Protein AF-S9UJJ4-F1 (afdb_monomer_lite)

pLDDT: mean 82.68, std 19.46, range [27.69, 98.69]

Foldseek 3Di:
DPLVVDDPVVVVVCVVVVHDSVPDDDDDDDDPDDDDDDDDDDDPPFDWDAFLNDTQTDPDPQLVVLVVQLVPQPLVVLLCVQVVDLAARDPVSLVVNVVSLVSSLVSLVSSLVVLVVVLVVDDPPDPVNVSSVSSNLVSLLVNLVSQLVNLVSVLSNLVNLQVLLVVQVVVVVPDDPDDRPDDPVSRHALVVSLVSLVSSLVSLVSNCPRPSSPPDLQSLLSNLLSQLSNLQSVLVLCVLQVVLVSSLVSLVVSLVSLVVSDPDDPSSVVSVVSSVVVNVVSVVCVVVCVPDPDDDDRPQVSQQDDDDDGRDHPPDQDVVHPDPPDPDDPPDDPPVVVPDDDDD

Organism: NCBI:txid28005

Structure (mmCIF, N/CA/C/O backbone):
data_AF-S9UJJ4-F1
#
_entry.id   AF-S9UJJ4-F1
#
loop_
_atom_site.group_PDB
_atom_site.id
_atom_site.type_symbol
_atom_site.label_atom_id
_atom_site.label_alt_id
_atom_site.label_comp_id
_atom_site.label_asym_id
_atom_site.label_entity_id
_atom_site.label_seq_id
_atom_site.pdbx_PDB_ins_code
_atom_site.Cartn_x
_atom_site.Cartn_y
_atom_site.Cartn_z
_atom_site.occupancy
_atom_site.B_iso_or_equiv
_atom_site.auth_seq_id
_atom_site.auth_comp_id
_atom_site.auth_asym_id
_atom_site.auth_atom_id
_atom_site.pdbx_PDB_model_num
ATOM 1 N N . MET A 1 1 ? -28.254 21.863 23.188 1.00 51.38 1 MET A N 1
ATOM 2 C CA . MET A 1 1 ? -26.777 21.874 23.139 1.00 51.38 1 MET A CA 1
ATOM 3 C C . MET A 1 1 ? -26.282 22.626 24.364 1.00 51.38 1 MET A C 1
ATOM 5 O O . MET A 1 1 ? -26.860 23.666 24.674 1.00 51.38 1 MET A O 1
ATOM 9 N N . LYS A 1 2 ? -25.317 22.101 25.127 1.00 46.28 2 LYS A N 1
ATOM 10 C CA . LYS A 1 2 ? -24.711 22.904 26.206 1.00 46.28 2 LYS A CA 1
ATOM 11 C C . LYS A 1 2 ? -23.816 23.945 25.530 1.00 46.28 2 LYS A C 1
ATOM 13 O O . LYS A 1 2 ? -23.095 23.600 24.607 1.00 46.28 2 LYS A O 1
ATOM 18 N N . VAL A 1 3 ? -23.850 25.203 25.974 1.00 52.44 3 VAL A N 1
ATOM 19 C CA . VAL A 1 3 ? -23.086 26.312 25.352 1.00 52.44 3 VAL A CA 1
ATOM 20 C C . VAL A 1 3 ? -21.577 26.011 25.254 1.00 52.44 3 VAL A C 1
ATOM 22 O O . VAL A 1 3 ? -20.914 26.530 24.370 1.00 52.44 3 VAL A O 1
ATOM 25 N N . GLY A 1 4 ? -21.051 25.109 26.092 1.00 52.47 4 GLY A N 1
ATOM 26 C CA . GLY A 1 4 ? -19.660 24.644 26.033 1.00 52.47 4 GLY A CA 1
ATOM 27 C C . GLY A 1 4 ? -19.315 23.658 24.905 1.00 52.47 4 GLY A C 1
ATOM 28 O O . GLY A 1 4 ? -18.198 23.160 24.891 1.00 52.47 4 GLY A O 1
ATOM 29 N N . GLU A 1 5 ? -20.248 23.334 24.005 1.00 54.38 5 GLU A N 1
ATOM 30 C CA . GLU A 1 5 ? -20.013 22.476 22.826 1.00 54.38 5 GLU A CA 1
ATOM 31 C C . GLU A 1 5 ? -19.947 23.274 21.509 1.00 54.38 5 GLU A C 1
ATOM 33 O O . GLU A 1 5 ? -19.751 22.686 20.447 1.00 54.38 5 GLU A O 1
ATOM 38 N N . LEU A 1 6 ? -20.136 24.599 21.554 1.00 65.50 6 LEU A N 1
ATOM 39 C CA . LEU A 1 6 ? -20.012 25.476 20.388 1.00 65.50 6 LEU A CA 1
ATOM 40 C C . LEU A 1 6 ? -18.544 25.870 20.182 1.00 65.50 6 LEU A C 1
ATOM 42 O O . LEU A 1 6 ? -17.849 26.187 21.141 1.00 65.50 6 LEU A O 1
ATOM 46 N N . ASP A 1 7 ? -18.091 25.871 18.928 1.00 76.19 7 ASP A N 1
ATOM 47 C CA . ASP A 1 7 ? -16.763 26.364 18.548 1.00 76.19 7 ASP A CA 1
ATOM 48 C C . ASP A 1 7 ? -16.591 27.827 19.003 1.00 76.19 7 ASP A C 1
ATOM 50 O O . ASP A 1 7 ? -17.447 28.675 18.726 1.00 76.19 7 ASP A O 1
ATOM 54 N N . ASP A 1 8 ? -15.480 28.131 19.683 1.00 74.06 8 ASP A N 1
ATOM 55 C CA . ASP A 1 8 ? -15.171 29.456 20.239 1.00 74.06 8 ASP A CA 1
ATOM 56 C C . ASP A 1 8 ? -15.269 30.581 19.193 1.00 74.06 8 ASP A C 1
ATOM 58 O O . ASP A 1 8 ? -15.616 31.720 19.517 1.00 74.06 8 ASP A O 1
ATOM 62 N N . ARG A 1 9 ? -15.016 30.275 17.914 1.00 72.25 9 ARG A N 1
ATOM 63 C CA . ARG A 1 9 ? -15.137 31.232 16.806 1.00 72.25 9 ARG A CA 1
ATOM 64 C C . ARG A 1 9 ? -16.593 31.572 16.509 1.00 72.25 9 ARG A C 1
ATOM 66 O O . ARG A 1 9 ? -16.904 32.731 16.246 1.00 72.25 9 ARG A O 1
ATOM 73 N N . VAL A 1 10 ? -17.488 30.588 16.584 1.00 71.44 10 VAL A N 1
ATOM 74 C CA . VAL A 1 10 ? -18.933 30.784 16.396 1.00 71.44 10 VAL A CA 1
ATOM 75 C C . VAL A 1 10 ? -19.495 31.596 17.558 1.00 71.44 10 VAL A C 1
ATOM 77 O O . VAL A 1 10 ?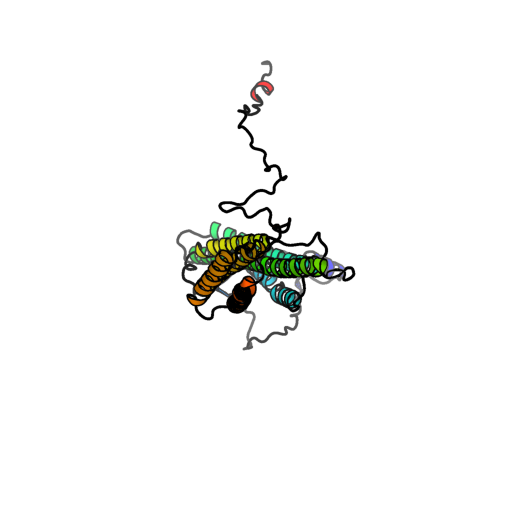 -20.204 32.575 17.330 1.00 71.44 10 VAL A O 1
ATOM 80 N N . VAL A 1 11 ? -19.095 31.272 18.792 1.00 77.19 11 VAL A N 1
ATOM 81 C CA . VAL A 1 11 ? -19.480 32.036 19.990 1.00 77.19 11 VAL A CA 1
ATOM 82 C C . VAL A 1 11 ? -19.014 33.492 19.886 1.00 77.19 11 VAL A C 1
ATOM 84 O O . VAL A 1 11 ? -19.797 34.408 20.141 1.00 77.19 11 VAL A O 1
ATOM 87 N N . TYR A 1 12 ? -17.771 33.724 19.451 1.00 77.31 12 TYR A N 1
ATOM 88 C CA . TYR A 1 12 ? -17.227 35.069 19.257 1.00 77.31 12 TYR A CA 1
ATOM 89 C C . TYR A 1 12 ? -18.001 35.875 18.203 1.00 77.31 12 TYR A C 1
ATOM 91 O O . TYR A 1 12 ? -18.333 37.043 18.426 1.00 77.31 12 TYR A O 1
ATOM 99 N N . CYS A 1 13 ? -18.319 35.263 17.060 1.00 72.94 13 CYS A N 1
ATOM 100 C CA . CYS A 1 13 ? -19.097 35.908 16.005 1.00 72.94 13 CYS A CA 1
ATOM 101 C C . CYS A 1 13 ? -20.517 36.257 16.471 1.00 72.94 13 CYS A C 1
ATOM 103 O O . CYS A 1 13 ? -20.959 37.383 16.254 1.00 72.94 13 CYS A O 1
ATOM 105 N N . MET A 1 14 ? -21.198 35.350 17.175 1.00 79.06 14 MET A N 1
ATOM 106 C CA . MET A 1 14 ? -22.543 35.602 17.703 1.00 79.06 14 MET A CA 1
ATOM 107 C C . MET A 1 14 ? -22.558 36.726 18.744 1.00 79.06 14 MET A C 1
ATOM 109 O O . MET A 1 14 ? -23.406 37.613 18.682 1.00 79.06 14 MET A O 1
ATOM 113 N N . GLN A 1 15 ? -21.564 36.768 19.639 1.00 81.94 15 GLN A N 1
ATOM 114 C CA . GLN A 1 15 ? -21.423 37.860 20.609 1.00 81.94 15 GLN A CA 1
ATOM 115 C C . GLN A 1 15 ? -21.220 39.221 19.934 1.00 81.94 15 GLN A C 1
ATOM 117 O O . GLN A 1 15 ? -21.754 40.226 20.401 1.00 81.94 15 GLN A O 1
ATOM 122 N N . ARG A 1 16 ? -20.472 39.274 18.825 1.00 85.75 16 ARG A N 1
ATOM 123 C CA . ARG A 1 16 ? -20.271 40.511 18.052 1.00 85.75 16 ARG A CA 1
ATOM 124 C C . ARG A 1 16 ? -21.522 40.961 17.304 1.00 85.75 16 ARG A C 1
ATOM 126 O O . ARG A 1 16 ? -21.689 42.162 17.109 1.00 85.75 16 ARG A O 1
ATOM 133 N N . LEU A 1 17 ? -22.376 40.021 16.914 1.00 81.50 17 LEU A N 1
ATOM 134 C CA . LEU A 1 17 ? -23.645 40.284 16.237 1.00 81.50 17 LEU A CA 1
ATOM 135 C C . LEU A 1 17 ? -24.807 40.534 17.215 1.00 81.50 17 LEU A C 1
ATOM 137 O O . LEU A 1 17 ? -25.894 40.901 16.782 1.00 81.50 17 LEU A O 1
ATOM 141 N N . GLY A 1 18 ? -24.579 40.394 18.528 1.00 87.12 18 GLY A N 1
ATOM 142 C CA . GLY A 1 18 ? -25.610 40.566 19.557 1.00 87.12 18 GLY A CA 1
ATOM 143 C C . GLY A 1 18 ? -26.631 39.425 19.598 1.00 87.12 18 GLY A C 1
ATOM 144 O O . GLY A 1 18 ? -27.711 39.589 20.161 1.00 87.12 18 GLY A O 1
ATOM 145 N N . GLU A 1 19 ? -26.305 38.281 19.000 1.00 84.31 19 GLU A N 1
ATOM 146 C CA . GLU A 1 19 ? -27.179 37.115 18.943 1.00 84.31 19 GLU A CA 1
ATOM 147 C C . GLU A 1 19 ? -26.974 36.226 20.177 1.00 84.31 19 GLU A C 1
ATOM 149 O O . GLU A 1 19 ? -25.845 35.976 20.609 1.00 84.31 19 GLU A O 1
ATOM 154 N N . ASP A 1 20 ? -28.069 35.728 20.758 1.00 79.44 20 ASP A N 1
ATOM 155 C CA . ASP A 1 20 ? -27.992 34.800 21.886 1.00 79.44 20 ASP A CA 1
ATOM 156 C C . ASP A 1 20 ? -27.517 33.426 21.396 1.00 79.44 20 ASP A C 1
ATOM 158 O O . ASP A 1 20 ? -28.220 32.727 20.664 1.00 79.44 20 ASP A O 1
ATOM 162 N N . ALA A 1 21 ? -26.332 33.008 21.846 1.00 72.62 21 ALA A N 1
ATOM 163 C CA . ALA A 1 21 ? -25.759 31.699 21.537 1.00 72.62 21 ALA A CA 1
ATOM 164 C C . ALA A 1 21 ? -26.676 30.528 21.940 1.00 72.62 21 ALA A C 1
ATOM 166 O O . ALA A 1 21 ? -26.568 29.438 21.382 1.00 72.62 21 ALA A O 1
ATOM 167 N N . LYS A 1 22 ? -27.608 30.733 22.883 1.00 76.50 22 LYS A N 1
ATOM 168 C CA . LYS A 1 22 ? -28.607 29.722 23.266 1.00 76.50 22 LYS A CA 1
ATOM 169 C C . LYS A 1 22 ? -29.737 29.565 22.248 1.00 76.50 22 LYS A C 1
ATOM 171 O O . LYS A 1 22 ? -30.390 28.525 22.250 1.00 76.50 22 LYS A O 1
ATOM 176 N N . ALA A 1 23 ? -29.966 30.568 21.402 1.00 73.62 23 ALA A N 1
ATOM 177 C CA . ALA A 1 23 ? -30.966 30.547 20.337 1.00 73.62 23 ALA A CA 1
ATOM 178 C C . ALA A 1 23 ? -30.403 30.025 19.001 1.00 73.62 23 ALA A C 1
ATOM 180 O O . ALA A 1 23 ? -31.159 29.845 18.044 1.00 73.62 23 ALA A O 1
ATOM 181 N N . TYR A 1 24 ? -29.092 29.755 18.930 1.00 64.62 24 TYR A N 1
ATOM 182 C CA . TYR A 1 24 ? -28.448 29.241 17.727 1.00 64.62 24 TYR A CA 1
ATOM 183 C C . TYR A 1 24 ? -28.980 27.854 17.361 1.00 64.62 24 TYR A C 1
ATOM 185 O O . TYR A 1 24 ? -28.763 26.867 18.066 1.00 64.62 24 TYR A O 1
ATOM 193 N N . THR A 1 25 ? -29.652 27.781 16.218 1.00 59.28 25 THR A N 1
ATOM 194 C CA . THR A 1 25 ? -30.049 26.534 15.568 1.00 59.28 25 THR A CA 1
ATOM 195 C C . THR A 1 25 ? -29.345 26.496 14.214 1.00 59.28 25 THR A C 1
ATOM 197 O O . THR A 1 25 ? -29.728 27.246 13.316 1.00 59.28 25 THR A O 1
ATOM 200 N N . PRO A 1 26 ? -28.261 25.711 14.049 1.00 53.28 26 PRO A N 1
ATOM 201 C CA . PRO A 1 26 ? -27.546 25.677 12.781 1.00 53.28 26 PRO A CA 1
ATOM 202 C C . PRO A 1 26 ? -28.494 25.197 11.680 1.00 53.28 26 PRO A C 1
ATOM 204 O O . PRO A 1 26 ? -29.133 24.151 11.808 1.00 53.28 26 PRO A O 1
ATOM 207 N N . ALA A 1 27 ? -28.599 25.979 10.606 1.00 41.19 27 ALA A N 1
ATOM 208 C CA . ALA A 1 27 ? -29.402 25.614 9.449 1.00 41.19 27 ALA A CA 1
ATOM 209 C C . ALA A 1 27 ? -28.848 24.323 8.830 1.00 41.19 27 ALA A C 1
ATOM 211 O O . ALA A 1 27 ? -27.651 24.221 8.552 1.00 41.19 27 ALA A O 1
ATOM 212 N N . ALA A 1 28 ? -29.720 23.335 8.620 1.00 37.34 28 ALA A N 1
ATOM 213 C CA . ALA A 1 28 ? -29.357 22.104 7.934 1.00 37.34 28 ALA A CA 1
ATOM 214 C C . ALA A 1 28 ? -28.927 22.437 6.496 1.00 37.34 28 ALA A C 1
ATOM 216 O O . ALA A 1 28 ? -29.710 22.965 5.705 1.00 37.34 28 ALA A O 1
ATOM 217 N N . LEU A 1 29 ? -27.662 22.166 6.173 1.00 34.34 29 LEU A N 1
ATOM 218 C CA . LEU A 1 29 ? -27.136 22.310 4.819 1.00 34.34 29 LEU A CA 1
ATOM 219 C C . LEU A 1 29 ? -27.819 21.287 3.889 1.00 34.34 29 LEU A C 1
ATOM 221 O O . LEU A 1 29 ? -27.951 20.122 4.269 1.00 34.34 29 LEU A O 1
ATOM 225 N N . PRO A 1 30 ? -28.234 21.681 2.672 1.00 32.53 30 PRO A N 1
ATOM 226 C CA . PRO A 1 30 ? -28.881 20.773 1.735 1.00 32.53 30 PRO A CA 1
ATOM 227 C C . PRO A 1 30 ? -27.860 19.769 1.181 1.00 32.53 30 PRO A C 1
ATOM 229 O O . PRO A 1 30 ? -26.874 20.139 0.541 1.00 32.53 30 PRO A O 1
ATOM 232 N N . HIS A 1 31 ? -28.097 18.483 1.441 1.00 37.88 31 HIS A N 1
ATOM 233 C CA . HIS A 1 31 ? -27.287 17.369 0.958 1.00 37.88 31 HIS A CA 1
ATOM 234 C C . HIS A 1 31 ? -27.716 16.923 -0.447 1.00 37.88 31 HIS A C 1
ATOM 236 O O . HIS A 1 31 ? -28.849 16.504 -0.661 1.00 37.88 31 HIS A O 1
ATOM 242 N N . HIS A 1 32 ? -26.765 16.890 -1.383 1.00 27.69 32 HIS A N 1
ATOM 243 C CA . HIS A 1 32 ? -26.768 15.909 -2.467 1.00 27.69 32 HIS A CA 1
ATOM 244 C C . HIS A 1 32 ? -26.089 14.630 -1.962 1.00 27.69 32 HIS A C 1
ATOM 246 O O . HIS A 1 32 ? -24.866 14.596 -1.869 1.00 27.69 32 HIS A O 1
ATOM 252 N N . ALA A 1 33 ? -26.868 13.599 -1.636 1.00 29.55 33 ALA A N 1
ATOM 253 C CA . ALA A 1 33 ? -26.538 12.188 -1.869 1.00 29.55 33 ALA A CA 1
ATOM 254 C C . ALA A 1 33 ? -27.693 11.304 -1.381 1.00 29.55 33 ALA A C 1
ATOM 256 O O . ALA A 1 33 ? -28.134 11.389 -0.241 1.00 29.55 33 ALA A O 1
ATOM 257 N N . VAL A 1 34 ? -28.156 10.463 -2.298 1.00 38.22 34 VAL A N 1
ATOM 258 C CA . VAL A 1 34 ? -29.268 9.518 -2.203 1.00 38.22 34 VAL A CA 1
ATOM 259 C C . VAL A 1 34 ? -29.107 8.560 -1.018 1.00 38.22 34 VAL A C 1
ATOM 261 O O . VAL A 1 34 ? -28.268 7.665 -1.059 1.00 38.22 34 VAL A O 1
ATOM 264 N N . VAL A 1 35 ? -29.967 8.701 -0.009 1.00 36.41 35 VAL A N 1
ATOM 265 C CA . VAL A 1 35 ? -30.404 7.613 0.876 1.00 36.41 35 VAL A CA 1
ATOM 266 C C . VAL A 1 35 ? -31.899 7.815 1.111 1.00 36.41 35 VAL A C 1
ATOM 268 O O . VAL A 1 35 ? -32.335 8.926 1.390 1.00 36.41 35 VAL A O 1
ATOM 271 N N . SER A 1 36 ? -32.665 6.743 0.915 1.00 37.25 36 SER A N 1
ATOM 272 C CA . SER A 1 36 ? -34.126 6.690 0.996 1.00 37.25 36 SER A CA 1
ATOM 273 C C . SER A 1 36 ? -34.651 7.339 2.283 1.00 37.25 36 SER A C 1
ATOM 275 O O . SER A 1 36 ? -34.380 6.853 3.379 1.00 37.25 36 SER A O 1
ATOM 277 N N . GLU A 1 37 ? -35.394 8.434 2.121 1.00 38.47 37 GLU A N 1
ATOM 278 C CA . GLU A 1 37 ? -36.127 9.132 3.174 1.00 38.47 37 GLU A CA 1
ATOM 279 C C . GLU A 1 37 ? -37.452 8.412 3.453 1.00 38.47 37 GLU A C 1
ATOM 281 O O . GLU A 1 37 ? -38.350 8.401 2.613 1.00 38.47 37 GLU A O 1
ATOM 286 N N . GLU A 1 38 ? -37.605 7.876 4.661 1.00 38.50 38 GLU A N 1
ATOM 287 C CA . GLU A 1 38 ? -38.891 7.923 5.355 1.00 38.50 38 GLU A CA 1
ATOM 288 C C . GLU A 1 38 ? -38.730 8.854 6.558 1.00 38.50 38 GLU A C 1
ATOM 290 O O . GLU A 1 38 ? -37.801 8.737 7.359 1.00 38.50 38 GLU A O 1
ATOM 295 N N . ALA A 1 39 ? -39.599 9.859 6.592 1.00 43.44 39 ALA A N 1
ATOM 296 C CA . ALA A 1 39 ? -39.533 11.025 7.452 1.00 43.44 39 ALA A CA 1
ATOM 297 C C . ALA A 1 39 ? -40.025 10.734 8.878 1.00 43.44 39 ALA A C 1
ATOM 299 O O . ALA A 1 39 ? -41.079 10.129 9.066 1.00 43.44 39 ALA A O 1
ATOM 300 N N . GLY A 1 40 ? -39.316 11.266 9.879 1.00 34.69 40 GLY A N 1
ATOM 301 C CA . GLY A 1 40 ? -39.816 11.348 11.252 1.00 34.69 40 GLY A CA 1
ATOM 302 C C . GLY A 1 40 ? -38.727 11.592 12.299 1.00 34.69 40 GLY A C 1
ATOM 303 O O . GLY A 1 40 ? -37.962 10.694 12.608 1.00 34.69 40 GLY A O 1
ATOM 304 N N . GLU A 1 41 ? -38.709 12.812 12.845 1.00 36.88 41 GLU A N 1
ATOM 305 C CA . GLU A 1 41 ? -38.223 13.201 14.183 1.00 36.88 41 GLU A CA 1
ATOM 306 C C . GLU A 1 41 ? -36.806 12.788 14.641 1.00 36.88 41 GLU A C 1
ATOM 308 O O . GLU A 1 41 ? -36.533 11.643 14.974 1.00 36.88 41 GLU A O 1
ATOM 313 N N . ALA A 1 42 ? -35.934 13.799 14.790 1.00 45.38 42 ALA A N 1
ATOM 314 C CA . ALA A 1 42 ? -34.853 13.912 15.786 1.00 45.38 42 ALA A CA 1
ATOM 315 C C . ALA A 1 42 ? -34.160 12.613 16.259 1.00 45.38 42 ALA A C 1
ATOM 317 O O . ALA A 1 42 ? -33.897 12.431 17.448 1.00 45.38 42 ALA A O 1
ATOM 318 N N . GLN A 1 43 ? -33.790 11.728 15.337 1.00 40.16 43 GLN A N 1
ATOM 319 C CA . GLN A 1 43 ? -32.870 10.640 15.622 1.00 40.16 43 GLN A CA 1
ATOM 320 C C . GLN A 1 43 ? -31.455 11.173 15.468 1.00 40.16 43 GLN A C 1
ATOM 322 O O . GLN A 1 43 ? -30.987 11.446 14.366 1.00 40.16 43 GLN A O 1
ATOM 327 N N . THR A 1 44 ? -30.756 11.314 16.594 1.00 50.66 44 THR A N 1
ATOM 328 C CA . THR A 1 44 ? -29.295 11.293 16.648 1.00 50.66 44 THR A CA 1
ATOM 329 C C . THR A 1 44 ? -28.843 10.135 15.767 1.00 50.66 44 THR A C 1
ATOM 331 O O . THR A 1 44 ? -28.966 8.978 16.170 1.00 50.66 44 THR A O 1
ATOM 334 N N . THR A 1 45 ? -28.399 10.427 14.543 1.00 60.97 45 THR A N 1
ATOM 335 C CA . THR A 1 45 ? -28.087 9.401 13.551 1.00 60.97 45 THR A CA 1
ATOM 336 C C . THR A 1 45 ? -27.064 8.462 14.173 1.00 60.97 45 THR A C 1
ATOM 338 O O . THR A 1 45 ? -25.945 8.826 14.562 1.00 60.97 45 THR A O 1
ATOM 341 N N . ARG A 1 46 ? -27.521 7.241 14.436 1.00 77.00 46 ARG A N 1
ATOM 342 C CA . ARG A 1 46 ? -26.714 6.218 15.077 1.00 77.00 46 ARG A CA 1
ATOM 343 C C . ARG A 1 46 ? -25.667 5.816 14.051 1.00 77.00 46 ARG A C 1
ATOM 345 O O . ARG A 1 46 ? -25.979 5.125 13.091 1.00 77.00 46 ARG A O 1
ATOM 352 N N . THR A 1 47 ? -24.430 6.271 14.228 1.00 89.06 47 THR A N 1
ATOM 353 C CA . THR A 1 47 ? -23.316 5.801 13.406 1.00 89.06 47 THR A CA 1
ATOM 354 C C . THR A 1 47 ? -23.096 4.325 13.719 1.00 89.06 47 THR A C 1
ATOM 356 O O . THR A 1 47 ? -22.622 3.978 14.804 1.00 89.06 47 THR A O 1
ATOM 359 N N . VAL A 1 48 ? -23.494 3.463 12.787 1.00 93.19 48 VAL A N 1
ATOM 360 C CA . VAL A 1 48 ? -23.275 2.016 12.842 1.00 93.19 48 VAL A CA 1
ATOM 361 C C . VAL A 1 48 ? -22.143 1.663 11.881 1.00 93.19 48 VAL A C 1
ATOM 363 O O . VAL A 1 48 ? -22.102 2.143 10.748 1.00 93.19 48 VAL A O 1
ATOM 366 N N . LEU A 1 49 ? -21.196 0.861 12.356 1.00 94.88 49 LEU A N 1
ATOM 367 C CA . LEU A 1 49 ? -20.113 0.284 11.563 1.00 94.88 49 LEU A CA 1
ATOM 368 C C . LEU A 1 49 ? -20.354 -1.213 11.394 1.00 94.88 49 LEU A C 1
ATOM 370 O O . LEU A 1 49 ? -20.926 -1.842 12.278 1.00 94.88 49 LEU A O 1
ATOM 374 N N . GLN A 1 50 ? -19.876 -1.783 10.293 1.00 93.75 50 GLN A N 1
ATOM 375 C CA . GLN A 1 50 ? -19.886 -3.228 10.070 1.00 93.75 50 GLN A CA 1
ATOM 376 C C . GLN A 1 50 ? -18.477 -3.781 10.296 1.00 93.75 50 GLN A C 1
ATOM 378 O O . GLN A 1 50 ? -17.513 -3.279 9.716 1.00 93.75 50 GLN A O 1
ATOM 383 N N . TRP A 1 51 ? -18.350 -4.807 11.136 1.00 93.12 51 TRP A N 1
ATOM 384 C CA . TRP A 1 51 ? -17.081 -5.478 11.419 1.00 93.12 51 TRP A CA 1
ATOM 385 C C . TRP A 1 51 ? -17.301 -6.972 11.656 1.00 93.12 51 TRP A C 1
ATOM 387 O O . TRP A 1 51 ? -18.023 -7.353 12.575 1.00 93.12 51 TRP A O 1
ATOM 397 N N . ASN A 1 52 ? -16.686 -7.822 10.827 1.00 87.75 52 ASN A N 1
ATOM 398 C CA . ASN A 1 52 ? -16.809 -9.287 10.884 1.00 87.75 52 ASN A CA 1
ATOM 399 C C . ASN A 1 52 ? -18.272 -9.767 10.976 1.00 87.75 52 ASN A C 1
ATOM 401 O O . ASN A 1 52 ? -18.626 -10.580 11.830 1.00 87.75 52 ASN A O 1
ATOM 405 N N . GLY A 1 53 ? -19.139 -9.199 10.129 1.00 87.81 53 GLY A N 1
ATOM 406 C CA . GLY A 1 53 ? -20.572 -9.516 10.088 1.00 87.81 53 GLY A CA 1
ATOM 407 C C . GLY A 1 53 ? -21.384 -8.993 11.279 1.00 87.81 53 GLY A C 1
ATOM 408 O O . GLY A 1 53 ? -22.524 -9.411 11.461 1.00 87.81 53 GLY A O 1
ATOM 409 N N . ARG A 1 54 ? -20.810 -8.114 12.111 1.00 90.94 54 ARG A N 1
ATOM 410 C CA . ARG A 1 54 ? -21.483 -7.504 13.264 1.00 90.94 54 ARG A CA 1
ATOM 411 C C . ARG A 1 54 ? -21.654 -6.006 13.085 1.00 90.94 54 ARG A C 1
ATOM 413 O O . ARG A 1 54 ? -20.743 -5.316 12.630 1.00 90.94 54 ARG A O 1
ATOM 420 N N . GLU A 1 55 ? -22.774 -5.507 13.590 1.00 94.75 55 GLU A N 1
ATOM 421 C CA . GLU A 1 55 ? -23.033 -4.080 13.728 1.00 94.75 55 GLU A CA 1
ATOM 422 C C . GLU A 1 55 ? -22.439 -3.529 15.023 1.00 94.75 55 GLU A C 1
ATOM 424 O O . GLU A 1 55 ? -22.812 -3.922 16.129 1.00 94.75 55 GLU A O 1
ATOM 429 N N . LEU A 1 56 ? -21.523 -2.575 14.889 1.00 94.19 56 LEU A N 1
ATOM 430 C CA . LEU A 1 56 ? -20.926 -1.845 15.996 1.00 94.19 56 LEU A CA 1
ATOM 431 C C . LEU A 1 56 ? -21.551 -0.454 16.065 1.00 94.19 56 LEU A C 1
ATOM 433 O O . LEU A 1 56 ? -21.352 0.379 15.181 1.00 94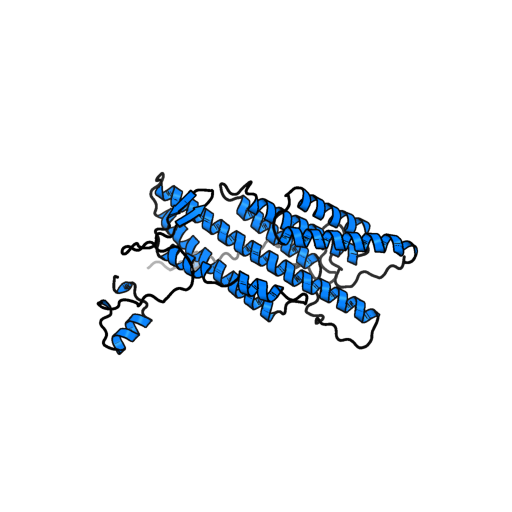.19 56 LEU A O 1
ATOM 437 N N . ALA A 1 57 ? -22.295 -0.176 17.133 1.00 94.31 57 ALA A N 1
ATOM 438 C CA . ALA A 1 57 ? -22.779 1.174 17.385 1.00 94.31 57 ALA A CA 1
ATOM 439 C C . ALA A 1 57 ? -21.655 2.036 17.969 1.00 94.31 57 ALA A C 1
ATOM 441 O O . ALA A 1 57 ? -21.047 1.673 18.977 1.00 94.31 57 ALA A O 1
ATOM 442 N N . VAL A 1 58 ? -21.410 3.194 17.363 1.00 96.06 58 VAL A N 1
ATOM 443 C CA . VAL A 1 58 ? -20.470 4.186 17.885 1.00 96.06 58 VAL A CA 1
ATOM 444 C C . VAL A 1 58 ? -21.250 5.150 18.771 1.00 96.06 58 VAL A C 1
ATOM 446 O O . VAL A 1 58 ? -22.102 5.887 18.280 1.00 96.06 58 VAL A O 1
ATOM 449 N N . ALA A 1 59 ? -20.995 5.137 20.079 1.00 94.00 59 ALA A N 1
ATOM 450 C CA . ALA A 1 59 ? -21.660 6.042 21.023 1.00 94.00 59 ALA A CA 1
ATOM 451 C C . ALA A 1 59 ? -20.890 7.360 21.207 1.00 94.00 59 ALA A C 1
ATOM 453 O O . ALA A 1 59 ? -21.500 8.426 21.270 1.00 94.00 59 ALA A O 1
ATOM 454 N N . ASN A 1 60 ? -19.557 7.293 21.250 1.00 95.81 60 ASN A N 1
ATOM 455 C CA . ASN A 1 60 ? -18.693 8.439 21.514 1.00 95.81 60 ASN A CA 1
ATOM 456 C C . ASN A 1 60 ? -18.718 9.447 20.358 1.00 95.81 60 ASN A C 1
ATOM 458 O O . ASN A 1 60 ? -18.378 9.116 19.220 1.00 95.81 60 ASN A O 1
ATOM 462 N N . ILE A 1 61 ? -19.096 10.690 20.665 1.00 95.75 61 ILE A N 1
ATOM 463 C CA . ILE A 1 61 ? -19.215 11.770 19.682 1.00 95.75 61 ILE A CA 1
ATOM 464 C C . ILE A 1 61 ? -17.880 12.095 19.004 1.00 95.75 61 ILE A C 1
ATOM 466 O O . ILE A 1 61 ? -17.855 12.277 17.793 1.00 95.75 61 ILE A O 1
ATOM 470 N N . LYS A 1 62 ? -16.757 12.047 19.733 1.00 97.50 62 LYS A N 1
ATOM 471 C CA . LYS A 1 62 ? -15.429 12.324 19.168 1.00 97.50 62 LYS A CA 1
ATOM 472 C C . LYS A 1 62 ? -15.021 11.269 18.146 1.00 97.50 62 LYS A C 1
ATOM 474 O O . LYS A 1 62 ? -14.460 11.597 17.107 1.00 97.50 62 LYS A O 1
ATOM 479 N N . VAL A 1 63 ? -15.364 10.005 18.408 1.00 97.38 63 VAL A N 1
ATOM 480 C CA . VAL A 1 63 ? -15.157 8.910 17.449 1.00 97.38 63 VAL A CA 1
ATOM 481 C C . VAL A 1 63 ? -16.030 9.113 16.206 1.00 97.38 63 VAL A C 1
ATOM 483 O O . VAL A 1 63 ? -15.554 8.917 15.090 1.00 97.38 63 VAL A O 1
ATOM 486 N N . LYS A 1 64 ? -17.293 9.534 16.374 1.00 96.75 64 LYS A N 1
ATOM 487 C CA . LYS A 1 64 ? -18.188 9.842 15.244 1.00 96.75 64 LYS A CA 1
ATOM 488 C C . LYS A 1 64 ? -17.666 10.994 14.390 1.00 96.75 64 LYS A C 1
ATOM 490 O O . LYS A 1 64 ? -17.685 10.880 13.168 1.00 96.75 64 LYS A O 1
ATOM 495 N N . ASP A 1 65 ? -17.212 12.072 15.020 1.00 96.44 65 ASP A N 1
ATOM 496 C CA . ASP A 1 65 ? -16.689 13.242 14.320 1.00 96.44 65 ASP A CA 1
ATOM 497 C C . ASP A 1 65 ? -15.411 12.892 13.558 1.00 96.44 65 ASP A C 1
ATOM 499 O O . ASP A 1 65 ? -15.347 13.131 12.356 1.00 96.44 65 ASP A O 1
ATOM 503 N N . ALA A 1 66 ? -14.454 12.212 14.193 1.00 97.62 66 ALA A N 1
ATOM 504 C CA . ALA A 1 66 ? -13.241 11.749 13.521 1.00 97.62 66 ALA A CA 1
ATOM 505 C C . ALA A 1 66 ? -13.547 10.819 12.328 1.00 97.62 66 ALA A C 1
ATOM 507 O O . ALA A 1 66 ? -12.983 10.982 11.249 1.00 97.62 66 ALA A O 1
ATOM 508 N N . LEU A 1 67 ? -14.510 9.898 12.464 1.00 97.06 67 LEU A N 1
ATOM 509 C CA . LEU A 1 67 ? -14.985 9.060 11.354 1.00 97.06 67 LEU A CA 1
ATOM 510 C C . LEU A 1 67 ? -15.602 9.868 10.207 1.00 97.06 67 LEU A C 1
ATOM 512 O O . LEU A 1 67 ? -15.394 9.540 9.037 1.00 97.06 67 LEU A O 1
ATOM 516 N N . ARG A 1 68 ? -16.401 10.890 10.531 1.00 96.75 68 ARG A N 1
ATOM 517 C CA . ARG A 1 68 ? -17.013 11.780 9.540 1.00 96.75 68 ARG A CA 1
ATOM 518 C C . ARG A 1 68 ? -15.933 12.536 8.770 1.00 96.75 68 ARG A C 1
ATOM 520 O O . ARG A 1 68 ? -15.995 12.573 7.543 1.00 96.75 68 ARG A O 1
ATOM 527 N N . GLU A 1 69 ? -14.934 13.069 9.471 1.00 97.94 69 GLU A N 1
ATOM 528 C CA . GLU A 1 69 ? -13.805 13.760 8.846 1.00 97.94 69 GLU A CA 1
ATOM 529 C C . GLU A 1 69 ? -12.937 12.809 8.007 1.00 97.94 69 GLU A C 1
ATOM 531 O O . GLU A 1 69 ? -12.591 13.143 6.881 1.00 97.94 69 GLU A O 1
ATOM 536 N N . ALA A 1 70 ? -12.659 11.583 8.469 1.00 97.56 70 ALA A N 1
ATOM 537 C CA . ALA A 1 70 ? -11.927 10.585 7.680 1.00 97.56 70 ALA A CA 1
ATOM 538 C C . ALA A 1 70 ? -12.623 10.277 6.339 1.00 97.56 70 ALA A C 1
ATOM 540 O O . ALA A 1 70 ? -11.985 10.236 5.282 1.00 97.56 70 ALA A O 1
ATOM 541 N N . ARG A 1 71 ? -13.953 10.110 6.370 1.00 96.12 71 ARG A N 1
ATOM 542 C CA . ARG A 1 71 ? -14.782 9.826 5.186 1.00 96.12 71 ARG A CA 1
ATOM 543 C C . ARG A 1 71 ? -14.900 11.011 4.231 1.00 96.12 71 ARG A C 1
ATOM 545 O O . ARG A 1 71 ? -15.113 10.794 3.041 1.00 96.12 71 ARG A O 1
ATOM 552 N N . SER A 1 72 ? -14.776 12.242 4.728 1.00 97.06 72 SER A N 1
ATOM 553 C CA . SER A 1 72 ? -14.855 13.447 3.897 1.00 97.06 72 SER A CA 1
ATOM 554 C C . SER A 1 72 ? -13.567 13.706 3.104 1.00 97.06 72 SER A C 1
ATOM 556 O O . SER A 1 72 ? -13.604 14.433 2.110 1.00 97.06 72 SER A O 1
ATOM 558 N N . VAL A 1 73 ? -12.437 13.089 3.483 1.00 98.00 73 VAL A N 1
ATOM 559 C CA . VAL A 1 73 ? -11.167 13.237 2.758 1.00 98.00 73 VAL A CA 1
ATOM 560 C C . VAL A 1 73 ? -11.251 12.563 1.377 1.00 98.00 73 VAL A C 1
ATOM 562 O O . VAL A 1 73 ? -11.426 11.343 1.307 1.00 98.00 73 VAL A O 1
ATOM 565 N N . PRO A 1 74 ? -11.066 13.290 0.259 1.00 97.88 74 PRO A N 1
ATOM 566 C CA . PRO A 1 74 ? -11.288 12.766 -1.091 1.00 97.88 74 PRO A CA 1
ATOM 567 C C . PRO A 1 74 ? -10.058 12.031 -1.663 1.00 97.88 74 PRO A C 1
ATOM 569 O O . PRO A 1 74 ? -9.595 12.357 -2.752 1.00 97.88 74 PRO A O 1
ATOM 572 N N . VAL A 1 75 ? -9.506 11.045 -0.943 1.00 97.50 75 VAL A N 1
ATOM 573 C CA . VAL A 1 75 ? -8.284 10.324 -1.366 1.00 97.50 75 VAL A CA 1
ATOM 574 C C . VAL A 1 75 ? -8.483 9.642 -2.724 1.00 97.50 75 VAL A C 1
ATOM 576 O O . VAL A 1 75 ? -7.810 9.998 -3.687 1.00 97.50 75 VAL A O 1
ATOM 579 N N . HIS A 1 76 ? -9.460 8.735 -2.836 1.00 95.56 76 HIS A N 1
ATOM 580 C CA . HIS A 1 76 ? -9.623 7.890 -4.028 1.00 95.56 76 HIS A CA 1
ATOM 581 C C . HIS A 1 76 ? -9.924 8.672 -5.311 1.00 95.56 76 HIS A C 1
ATOM 583 O O . HIS A 1 76 ? -9.456 8.296 -6.381 1.00 95.56 76 HIS A O 1
ATOM 589 N N . SER A 1 77 ? -10.690 9.765 -5.236 1.00 97.06 77 SER A N 1
ATOM 590 C CA . SER A 1 77 ? -11.005 10.563 -6.428 1.00 97.06 77 SER A CA 1
ATOM 591 C C . SER A 1 77 ? -9.797 11.363 -6.918 1.00 97.06 77 SER A C 1
ATOM 593 O O . SER A 1 77 ? -9.597 11.501 -8.125 1.00 97.06 77 SER A O 1
ATOM 595 N N . VAL A 1 78 ? -8.969 11.870 -5.999 1.00 97.94 78 VAL A N 1
ATOM 596 C CA . VAL A 1 78 ? -7.733 12.581 -6.347 1.00 97.94 78 VAL A CA 1
ATOM 597 C C . VAL A 1 78 ? -6.670 11.601 -6.839 1.00 97.94 78 VAL A C 1
ATOM 599 O O . VAL A 1 78 ? -6.025 11.883 -7.845 1.00 97.94 78 VAL A O 1
ATOM 602 N N . GLU A 1 79 ? -6.531 10.449 -6.186 1.00 97.31 79 GLU A N 1
ATOM 603 C CA . GLU A 1 79 ? -5.646 9.360 -6.601 1.00 97.31 79 GLU A CA 1
ATOM 604 C C . GLU A 1 79 ? -5.987 8.873 -8.014 1.00 97.31 79 GLU A C 1
ATOM 606 O O . GLU A 1 79 ? -5.130 8.914 -8.896 1.00 97.31 79 GLU A O 1
ATOM 611 N N . ALA A 1 80 ? -7.249 8.512 -8.273 1.00 96.00 80 ALA A N 1
ATOM 612 C CA . ALA A 1 80 ? -7.694 8.051 -9.587 1.00 96.00 80 ALA A CA 1
ATOM 613 C C . ALA A 1 80 ? -7.404 9.083 -10.685 1.00 96.00 80 ALA A C 1
ATOM 615 O O . ALA A 1 80 ? -6.893 8.733 -11.745 1.00 96.00 80 ALA A O 1
ATOM 616 N N . LYS A 1 81 ? -7.644 10.372 -10.408 1.00 97.31 81 LYS A N 1
ATOM 617 C CA . LYS A 1 81 ? -7.335 11.463 -11.343 1.00 97.31 81 LYS A CA 1
ATOM 618 C C . LYS A 1 81 ? -5.834 11.608 -11.610 1.00 97.31 81 LYS A C 1
ATOM 620 O O . LYS A 1 81 ? -5.436 11.952 -12.719 1.00 97.31 81 LYS A O 1
ATOM 625 N N . VAL A 1 82 ? -4.990 11.392 -10.602 1.00 96.50 82 VAL A N 1
ATOM 626 C CA . VAL A 1 82 ? -3.528 11.410 -10.771 1.00 96.50 82 VAL A CA 1
ATOM 627 C C . VAL A 1 82 ? -3.057 10.206 -11.592 1.00 96.50 82 VAL A C 1
ATOM 629 O O . VAL A 1 82 ? -2.137 10.345 -12.397 1.00 96.50 82 VAL A O 1
ATOM 632 N N . LEU A 1 83 ? -3.703 9.051 -11.427 1.00 95.00 83 LEU A N 1
ATOM 633 C CA . LEU A 1 83 ? -3.348 7.805 -12.105 1.00 95.00 83 LEU A CA 1
ATOM 634 C C . LEU A 1 83 ? -3.991 7.624 -13.492 1.00 95.00 83 LEU A C 1
ATOM 636 O O . LEU A 1 83 ? -3.608 6.693 -14.195 1.00 95.00 83 LEU A O 1
ATOM 640 N N . GLU A 1 84 ? -4.907 8.498 -13.913 1.00 94.00 84 GLU A N 1
ATOM 641 C CA . GLU A 1 84 ? -5.618 8.408 -15.202 1.00 94.00 84 GLU A CA 1
ATOM 642 C C . GLU A 1 84 ? -4.685 8.504 -16.425 1.00 94.00 84 GLU A C 1
ATOM 644 O O . GLU A 1 84 ? -4.902 7.841 -17.437 1.00 94.00 84 GLU A O 1
ATOM 649 N N . GLY A 1 85 ? -3.613 9.299 -16.341 1.00 89.69 85 GLY A N 1
ATOM 650 C CA . GLY A 1 85 ? -2.596 9.364 -17.397 1.00 89.69 85 GLY A CA 1
ATOM 651 C C . GLY A 1 85 ? -1.679 8.137 -17.397 1.00 89.69 85 GLY A C 1
ATOM 652 O O . GLY A 1 85 ? -1.526 7.487 -16.375 1.00 89.69 85 GLY A O 1
ATOM 653 N N . SER A 1 86 ? -1.001 7.837 -18.507 1.00 83.44 86 SER A N 1
ATOM 654 C CA . SER A 1 86 ? 0.013 6.764 -18.575 1.00 83.44 86 SER A CA 1
ATOM 655 C C . SER A 1 86 ? 1.438 7.224 -18.226 1.00 83.44 86 SER A C 1
ATOM 657 O O . SER A 1 86 ? 2.329 6.397 -18.045 1.00 83.44 86 SER A O 1
ATOM 659 N N . GLY A 1 87 ? 1.666 8.538 -18.137 1.00 89.56 87 GLY A N 1
ATOM 660 C CA . GLY A 1 87 ? 2.983 9.131 -17.889 1.00 89.56 87 GLY A CA 1
ATOM 661 C C . GLY A 1 87 ? 3.446 9.078 -16.429 1.00 89.56 87 GLY A C 1
ATOM 662 O O . GLY A 1 87 ? 2.701 8.709 -15.518 1.00 89.56 87 GLY A O 1
ATOM 663 N N . ALA A 1 88 ? 4.697 9.492 -16.207 1.00 90.88 88 ALA A N 1
ATOM 664 C CA . ALA A 1 88 ? 5.280 9.594 -14.873 1.00 90.88 88 ALA A CA 1
ATOM 665 C C . ALA A 1 88 ? 4.524 10.616 -14.004 1.00 90.88 88 ALA A C 1
ATOM 667 O O . ALA A 1 88 ? 4.243 11.738 -14.428 1.00 90.88 88 ALA A O 1
ATOM 668 N N . VAL A 1 89 ? 4.233 10.236 -12.759 1.00 94.00 89 VAL A N 1
ATOM 669 C CA . VAL A 1 89 ? 3.555 11.110 -11.795 1.00 94.00 89 VAL A CA 1
ATOM 670 C C . VAL A 1 89 ? 4.546 12.128 -11.229 1.00 94.00 89 VAL A C 1
ATOM 672 O O . VAL A 1 89 ? 5.596 11.772 -10.673 1.00 94.00 89 VAL A O 1
ATOM 675 N N . THR A 1 90 ? 4.201 13.412 -11.348 1.00 93.56 90 THR A N 1
ATOM 676 C CA . THR A 1 90 ? 5.035 14.507 -10.836 1.00 93.56 90 THR A CA 1
ATOM 677 C C . THR A 1 90 ? 5.100 14.488 -9.307 1.00 93.56 90 THR A C 1
ATOM 679 O O . THR A 1 90 ? 4.169 14.046 -8.634 1.00 93.56 90 THR A O 1
ATOM 682 N N . VAL A 1 91 ? 6.187 15.016 -8.736 1.00 93.44 91 VAL A N 1
ATOM 683 C CA . VAL A 1 91 ? 6.367 15.092 -7.272 1.00 93.44 91 VAL A CA 1
ATOM 684 C C . VAL A 1 91 ? 5.223 15.868 -6.604 1.00 93.44 91 VAL A C 1
ATOM 686 O O . VAL A 1 91 ? 4.719 15.441 -5.573 1.00 93.44 91 VAL A O 1
ATOM 689 N N . GLY A 1 92 ? 4.746 16.955 -7.222 1.00 96.00 92 GLY A N 1
ATOM 690 C CA . GLY A 1 92 ? 3.621 17.734 -6.693 1.00 96.00 92 GLY A CA 1
ATOM 691 C C . GLY A 1 92 ? 2.293 16.967 -6.674 1.00 96.00 92 GLY A C 1
ATOM 692 O O . GLY A 1 92 ? 1.551 17.056 -5.701 1.00 96.00 92 GLY A O 1
ATOM 693 N N . GLN A 1 93 ? 1.997 16.180 -7.716 1.00 96.44 93 GLN A N 1
ATOM 694 C CA . GLN A 1 93 ? 0.804 15.321 -7.741 1.00 96.44 93 GLN A CA 1
ATOM 695 C C . GLN A 1 93 ? 0.892 14.194 -6.710 1.00 96.44 93 GLN A C 1
ATOM 697 O O . GLN A 1 93 ? -0.088 13.932 -6.019 1.00 96.44 93 GLN A O 1
ATOM 702 N N . MET A 1 94 ? 2.064 13.565 -6.593 1.00 97.12 94 MET A N 1
ATOM 703 C CA . MET A 1 94 ? 2.336 12.525 -5.601 1.00 97.12 94 MET A CA 1
ATOM 704 C C . MET A 1 94 ? 2.128 13.058 -4.179 1.00 97.12 94 MET A C 1
ATOM 706 O O . MET A 1 94 ? 1.310 12.509 -3.448 1.00 97.12 94 MET A O 1
ATOM 710 N N . ASN A 1 95 ? 2.792 14.162 -3.817 1.00 98.19 95 ASN A N 1
ATOM 711 C CA . ASN A 1 95 ? 2.684 14.758 -2.482 1.00 98.19 95 ASN A CA 1
ATOM 712 C C . ASN A 1 95 ? 1.241 15.141 -2.149 1.00 98.19 95 ASN A C 1
ATOM 714 O O . ASN A 1 95 ? 0.772 14.853 -1.058 1.00 98.19 95 ASN A O 1
ATOM 718 N N . LYS A 1 96 ? 0.493 15.683 -3.118 1.00 98.25 96 LYS A N 1
ATOM 719 C CA . LYS A 1 96 ? -0.921 16.012 -2.921 1.00 98.25 96 LYS A CA 1
ATOM 720 C C . LYS A 1 96 ? -1.769 14.801 -2.509 1.00 98.25 96 LYS A C 1
ATOM 722 O O . LYS A 1 96 ? -2.677 14.959 -1.700 1.00 98.25 96 LYS A O 1
ATOM 727 N N . VAL A 1 97 ? -1.538 13.622 -3.093 1.00 98.44 97 VAL A N 1
ATOM 728 C CA . VAL A 1 97 ? -2.270 12.398 -2.716 1.00 98.44 97 VAL A CA 1
ATOM 729 C C . VAL A 1 97 ? -1.813 11.910 -1.342 1.00 98.44 97 VAL A C 1
ATOM 731 O O . VAL A 1 97 ? -2.660 11.601 -0.507 1.00 98.44 97 VAL A O 1
ATOM 734 N N . LEU A 1 98 ? -0.499 11.908 -1.087 1.00 98.44 98 LEU A N 1
ATOM 735 C CA . LEU A 1 98 ? 0.070 11.492 0.199 1.00 98.44 98 LEU A CA 1
ATOM 736 C C . LEU A 1 98 ? -0.437 12.357 1.359 1.00 98.44 98 LEU A C 1
ATOM 738 O O . LEU A 1 98 ? -0.884 11.806 2.356 1.00 98.44 98 LEU A O 1
ATOM 742 N N . ASP A 1 99 ? -0.493 13.680 1.198 1.00 98.62 99 ASP A N 1
ATOM 743 C CA . ASP A 1 99 ? -1.017 14.596 2.220 1.00 98.62 99 ASP A CA 1
ATOM 744 C C . ASP A 1 99 ? -2.479 14.274 2.586 1.00 98.62 99 ASP A C 1
ATOM 746 O O . ASP A 1 99 ? -2.894 14.393 3.742 1.00 98.62 99 ASP A O 1
ATOM 750 N N . LEU A 1 100 ? -3.289 13.860 1.602 1.00 98.56 100 LEU A N 1
ATOM 751 C CA . LEU A 1 100 ? -4.673 13.447 1.835 1.00 98.56 100 LEU A CA 1
ATOM 752 C C . LEU A 1 100 ? -4.744 12.090 2.544 1.00 98.56 100 LEU A C 1
ATOM 754 O O . LEU A 1 100 ? -5.540 11.942 3.471 1.00 98.56 100 LEU A O 1
ATOM 758 N N . MET A 1 101 ? -3.925 11.118 2.136 1.00 98.56 101 MET A N 1
ATOM 759 C CA . MET A 1 101 ? -3.824 9.819 2.810 1.00 98.56 101 MET A CA 1
ATOM 760 C C . MET A 1 101 ? -3.408 9.996 4.273 1.00 98.56 101 MET A C 1
ATOM 762 O O . MET A 1 101 ? -4.106 9.523 5.167 1.00 98.56 101 MET A O 1
ATOM 766 N N . ASP A 1 102 ? -2.354 10.771 4.528 1.00 98.44 102 ASP A N 1
ATOM 767 C CA . ASP A 1 102 ? -1.842 11.046 5.871 1.00 98.44 102 ASP A CA 1
ATOM 768 C C . ASP A 1 102 ? -2.901 11.759 6.727 1.00 98.44 102 ASP A C 1
ATOM 770 O O . ASP A 1 102 ? -3.140 11.393 7.879 1.00 98.44 102 ASP A O 1
ATOM 774 N N . ARG A 1 103 ? -3.631 12.727 6.154 1.00 98.56 103 ARG A N 1
ATOM 775 C CA . ARG A 1 103 ? -4.755 13.378 6.842 1.00 98.56 103 ARG A CA 1
ATOM 776 C C . ARG A 1 103 ? -5.863 12.389 7.211 1.00 98.56 103 ARG A C 1
ATOM 778 O O . ARG A 1 103 ? -6.397 12.472 8.316 1.00 98.56 103 ARG A O 1
ATOM 785 N N . ARG A 1 104 ? -6.226 11.466 6.317 1.00 98.38 104 ARG A N 1
ATOM 786 C CA . ARG A 1 104 ? -7.248 10.448 6.600 1.00 98.38 104 ARG A CA 1
ATOM 787 C C . ARG A 1 104 ? -6.784 9.478 7.691 1.00 98.38 104 ARG A C 1
ATOM 789 O O . ARG A 1 104 ? -7.551 9.202 8.612 1.00 98.38 104 ARG A O 1
ATOM 796 N N . VAL A 1 105 ? -5.534 9.018 7.625 1.00 98.31 105 VAL A N 1
ATOM 797 C CA . VAL A 1 105 ? -4.912 8.168 8.653 1.00 98.31 105 VAL A CA 1
ATOM 798 C C . VAL A 1 105 ? -4.919 8.862 10.014 1.00 98.31 105 VAL A C 1
ATOM 800 O O . VAL A 1 105 ? -5.277 8.236 11.011 1.00 98.31 105 VAL A O 1
ATOM 803 N N . ASN A 1 106 ? -4.610 10.160 10.068 1.00 98.56 106 ASN A N 1
ATOM 804 C CA . ASN A 1 106 ? -4.663 10.937 11.308 1.00 98.56 106 ASN A CA 1
ATOM 805 C C . ASN A 1 106 ? -6.064 10.926 11.935 1.00 98.56 106 ASN A C 1
ATOM 807 O O . ASN A 1 106 ? -6.189 10.660 13.127 1.00 98.56 106 ASN A O 1
ATOM 811 N N . TYR A 1 107 ? -7.127 11.090 11.141 1.00 98.69 107 TYR A N 1
ATOM 812 C CA . TYR A 1 107 ? -8.493 10.986 11.660 1.00 98.69 107 TYR A CA 1
ATOM 813 C C . TYR A 1 107 ? -8.840 9.579 12.174 1.00 98.69 107 TYR A C 1
ATOM 815 O O . TYR A 1 107 ? -9.512 9.447 13.199 1.00 98.69 107 TYR A O 1
ATOM 823 N N . TYR A 1 108 ? -8.368 8.511 11.523 1.00 98.56 108 TYR A N 1
ATOM 824 C CA . TYR A 1 108 ? -8.539 7.158 12.064 1.00 98.56 108 TYR A CA 1
ATOM 825 C C . TYR A 1 108 ? -7.750 6.939 13.359 1.00 98.56 108 TYR A C 1
ATOM 827 O O . TYR A 1 108 ? -8.262 6.292 14.273 1.00 98.56 108 TYR A O 1
ATOM 835 N N . ASN A 1 109 ? -6.554 7.515 13.482 1.00 98.56 109 ASN A N 1
ATOM 836 C CA . ASN A 1 109 ? -5.770 7.483 14.716 1.00 98.56 109 ASN A CA 1
ATOM 837 C C . ASN A 1 109 ? -6.448 8.253 15.859 1.00 98.56 109 ASN A C 1
ATOM 839 O O . ASN A 1 109 ? -6.476 7.756 16.986 1.00 98.56 109 ASN A O 1
ATOM 843 N N . ASP A 1 110 ? -7.060 9.404 15.579 1.00 98.56 110 ASP A N 1
ATOM 844 C CA . ASP A 1 110 ? -7.847 10.156 16.563 1.00 98.56 110 ASP A CA 1
ATOM 845 C C . ASP A 1 110 ? -9.058 9.338 17.044 1.00 98.56 110 ASP A C 1
ATOM 847 O O . ASP A 1 110 ? -9.307 9.202 18.248 1.00 98.56 110 ASP A O 1
ATOM 851 N N . ALA A 1 111 ? -9.784 8.713 16.110 1.00 98.38 111 ALA A N 1
ATOM 852 C CA . ALA A 1 111 ? -10.896 7.820 16.426 1.00 98.38 111 ALA A CA 1
ATOM 853 C C . ALA A 1 111 ? -10.441 6.615 17.273 1.00 98.38 111 ALA A C 1
ATOM 855 O O . ALA A 1 111 ? -11.081 6.273 18.273 1.00 98.38 111 ALA A O 1
ATOM 856 N N . LEU A 1 112 ? -9.304 6.008 16.919 1.00 98.50 112 LEU A N 1
ATOM 857 C CA . LEU A 1 112 ? -8.680 4.906 17.649 1.00 98.50 112 LEU A CA 1
ATOM 858 C C . LEU A 1 112 ? -8.271 5.317 19.070 1.00 98.50 112 LEU A C 1
ATOM 860 O O . LEU A 1 112 ? -8.494 4.559 20.018 1.00 98.50 112 LEU A O 1
ATOM 864 N N . ALA A 1 113 ? -7.687 6.505 19.241 1.00 98.62 113 ALA A N 1
ATOM 865 C CA . ALA A 1 113 ? -7.274 7.022 20.541 1.00 98.62 113 ALA A CA 1
ATOM 866 C C . ALA A 1 113 ? -8.475 7.182 21.485 1.00 98.62 113 ALA A C 1
ATOM 868 O O . ALA A 1 113 ? -8.420 6.740 22.638 1.00 98.62 113 ALA A O 1
ATOM 869 N N . HIS A 1 114 ? -9.585 7.729 20.984 1.00 98.56 114 HIS A N 1
ATOM 870 C CA . HIS A 1 114 ? -10.826 7.847 21.747 1.00 98.56 114 HIS A CA 1
ATOM 871 C C . HIS A 1 114 ? -11.478 6.487 22.034 1.00 98.56 114 HIS A C 1
ATOM 873 O O . HIS A 1 114 ? -11.864 6.238 23.174 1.00 98.56 114 HIS A O 1
ATOM 879 N N . ALA A 1 115 ? -11.513 5.565 21.068 1.00 98.12 115 ALA A N 1
ATOM 880 C CA . ALA A 1 115 ? -12.028 4.212 21.294 1.00 98.12 115 ALA A CA 1
ATOM 881 C C . ALA A 1 115 ? -11.219 3.447 22.363 1.00 98.12 115 ALA A C 1
ATOM 883 O O . ALA A 1 115 ? -11.792 2.771 23.218 1.00 98.12 115 ALA A O 1
ATOM 884 N N . ARG A 1 116 ? -9.886 3.595 22.375 1.00 98.50 116 ARG A N 1
ATOM 885 C CA . ARG A 1 116 ? -9.010 3.029 23.419 1.00 98.50 116 ARG A CA 1
ATOM 886 C C . ARG A 1 116 ? -9.247 3.667 24.785 1.00 98.50 116 ARG A C 1
ATOM 888 O O . ARG A 1 116 ? -9.172 2.978 25.801 1.00 98.50 116 ARG A O 1
ATOM 895 N N . GLN A 1 117 ? -9.499 4.975 24.827 1.00 98.38 117 GLN A N 1
ATOM 896 C CA . GLN A 1 117 ? -9.838 5.665 26.068 1.00 98.38 117 GLN A CA 1
ATOM 897 C C . GLN A 1 117 ? -11.140 5.119 26.665 1.00 98.38 117 GLN A C 1
ATOM 899 O O . GLN A 1 117 ? -11.149 4.787 27.848 1.00 98.38 117 GLN A O 1
ATOM 904 N N . ASP A 1 118 ? -12.183 4.958 25.850 1.00 97.81 118 ASP A N 1
ATOM 905 C CA . ASP A 1 118 ? -13.461 4.389 26.286 1.00 97.81 118 ASP A CA 1
ATOM 906 C C . ASP A 1 118 ? -13.302 2.941 26.758 1.00 97.81 118 ASP A C 1
ATOM 908 O O . ASP A 1 118 ? -13.838 2.569 27.800 1.00 97.81 118 ASP A O 1
ATOM 912 N N . LEU A 1 119 ? -12.522 2.132 26.031 1.00 97.75 119 LEU A N 1
ATOM 913 C CA . LEU A 1 119 ? -12.252 0.741 26.399 1.00 97.75 119 LEU A CA 1
ATOM 914 C C . LEU A 1 119 ? -11.583 0.626 27.775 1.00 97.75 119 LEU A C 1
ATOM 916 O O . LEU A 1 119 ? -11.960 -0.240 28.557 1.00 97.75 119 LEU A O 1
ATOM 920 N N . ARG A 1 120 ? -10.628 1.511 28.097 1.00 98.12 120 ARG A N 1
ATOM 921 C CA . ARG A 1 120 ? -9.976 1.545 29.421 1.00 98.12 120 ARG A CA 1
ATOM 922 C C . ARG A 1 120 ? -10.928 1.931 30.554 1.00 98.12 120 ARG A C 1
ATOM 924 O O . ARG A 1 120 ? -10.672 1.566 31.694 1.00 98.12 120 ARG A O 1
ATOM 931 N N . GLY A 1 121 ? -11.982 2.688 30.253 1.00 97.00 121 GLY A N 1
ATOM 932 C CA . GLY A 1 121 ? -13.007 3.072 31.225 1.00 97.00 121 GLY A CA 1
ATOM 933 C C . GLY A 1 121 ? -14.153 2.066 31.359 1.00 97.00 121 GLY A C 1
ATOM 934 O O . GLY A 1 121 ? -15.010 2.244 32.222 1.00 97.00 121 GLY A O 1
ATOM 935 N N . ALA A 1 122 ? -14.209 1.039 30.507 1.00 97.12 122 ALA A N 1
ATOM 936 C CA . ALA A 1 122 ? -15.294 0.068 30.501 1.00 97.12 122 ALA A CA 1
ATOM 937 C C . ALA A 1 122 ? -15.126 -0.975 31.614 1.00 97.12 122 ALA A C 1
ATOM 939 O O . ALA A 1 122 ? -14.026 -1.458 31.871 1.00 97.12 122 ALA A O 1
ATOM 940 N N . ALA A 1 123 ? -16.240 -1.362 32.239 1.00 96.88 123 ALA A N 1
ATOM 941 C CA . ALA A 1 123 ? -16.245 -2.431 33.230 1.00 96.88 123 ALA A CA 1
ATOM 942 C C . ALA A 1 123 ? -15.898 -3.783 32.585 1.00 96.88 123 ALA A C 1
ATOM 944 O O . ALA A 1 123 ? -16.416 -4.129 31.515 1.00 96.88 123 ALA A O 1
ATOM 945 N N . GLU A 1 124 ? -15.037 -4.547 33.254 1.00 96.50 124 GLU A N 1
ATOM 946 C CA . GLU A 1 124 ? -14.552 -5.835 32.763 1.00 96.50 124 GLU A CA 1
ATOM 947 C C . GLU A 1 124 ? -15.672 -6.876 32.634 1.00 96.50 124 GLU A C 1
ATOM 949 O O . GLU A 1 124 ? -16.613 -6.914 33.427 1.00 96.50 124 GLU A O 1
ATOM 954 N N . GLY A 1 125 ? -15.584 -7.721 31.605 1.00 94.50 125 GLY A N 1
ATOM 955 C CA . GLY A 1 125 ? -16.534 -8.808 31.349 1.00 94.50 125 GLY A CA 1
ATOM 956 C C . GLY A 1 125 ? -17.895 -8.354 30.814 1.00 94.50 125 GLY A C 1
ATOM 957 O O . GLY A 1 125 ? -18.791 -9.179 30.636 1.00 94.50 125 GLY A O 1
ATOM 958 N N . THR A 1 126 ? -1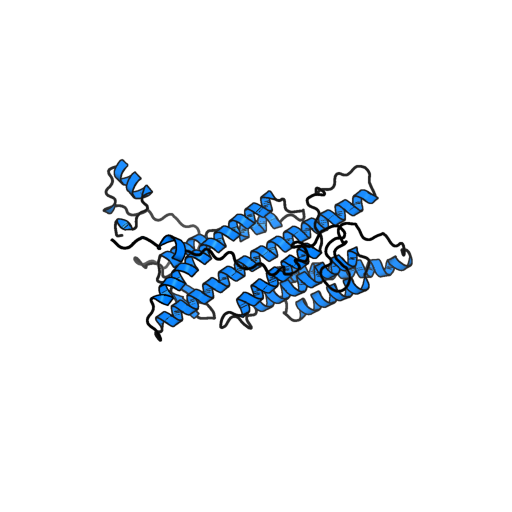8.077 -7.059 30.540 1.00 96.38 126 THR A N 1
ATOM 959 C CA . THR A 1 126 ? -19.341 -6.531 30.016 1.00 96.38 126 THR A CA 1
ATOM 960 C C . THR A 1 126 ? -19.424 -6.627 28.493 1.00 96.38 126 THR A C 1
ATOM 962 O O . THR A 1 126 ? -18.428 -6.496 27.780 1.00 96.38 126 THR A O 1
ATOM 965 N N . ALA A 1 127 ? -20.645 -6.758 27.963 1.00 94.75 127 ALA A N 1
ATOM 966 C CA . ALA A 1 127 ? -20.887 -6.705 26.517 1.00 94.75 127 ALA A CA 1
ATOM 967 C C . ALA A 1 127 ? -20.399 -5.384 25.888 1.00 94.75 127 ALA A C 1
ATOM 969 O O . ALA A 1 127 ? -19.924 -5.367 24.751 1.00 94.75 127 ALA A O 1
ATOM 970 N N . GLN A 1 128 ? -20.465 -4.284 26.647 1.00 94.50 128 GLN A N 1
ATOM 971 C CA . GLN A 1 128 ? -19.950 -2.980 26.232 1.00 94.50 128 GLN A CA 1
ATOM 972 C C . GLN A 1 128 ? -18.427 -3.000 26.043 1.00 94.50 128 GLN A C 1
ATOM 974 O O . GLN A 1 128 ? -17.940 -2.467 25.047 1.00 94.50 128 GLN A O 1
ATOM 979 N N . GLN A 1 129 ? -17.677 -3.636 26.951 1.00 96.25 129 GLN A N 1
ATOM 980 C CA . GLN A 1 129 ? -16.228 -3.797 26.807 1.00 96.25 129 GLN A CA 1
ATOM 981 C C . GLN A 1 129 ? -15.888 -4.559 25.521 1.00 96.25 129 GLN A C 1
ATOM 983 O O . GLN A 1 129 ? -15.053 -4.104 24.741 1.00 96.25 129 GLN A O 1
ATOM 988 N N . THR A 1 130 ? -16.583 -5.669 25.246 1.00 94.75 130 THR A N 1
ATOM 989 C CA . THR A 1 130 ? -16.394 -6.435 24.003 1.00 94.75 130 THR A CA 1
ATOM 990 C C . THR A 1 130 ? -16.685 -5.589 22.763 1.00 94.75 130 THR A C 1
ATOM 992 O O . THR A 1 130 ? -15.920 -5.619 21.801 1.00 94.75 130 THR A O 1
ATOM 995 N N . GLN A 1 131 ? -17.761 -4.797 22.770 1.00 94.88 131 GLN A N 1
ATOM 996 C CA . GLN A 1 131 ? -18.097 -3.912 21.653 1.00 94.88 131 GLN A CA 1
ATOM 997 C C . GLN A 1 131 ? -17.019 -2.842 21.417 1.00 94.88 131 GLN A C 1
ATOM 999 O O . GLN A 1 131 ? -16.644 -2.593 20.271 1.00 94.88 131 GLN A O 1
ATOM 1004 N N . LEU A 1 132 ? -16.489 -2.236 22.483 1.00 96.56 132 LEU A N 1
ATOM 1005 C CA . LEU A 1 132 ? -15.400 -1.258 22.397 1.00 96.56 132 LEU A CA 1
ATOM 1006 C C . LEU A 1 132 ? -14.093 -1.897 21.911 1.00 96.56 132 LEU A C 1
ATOM 1008 O O . LEU A 1 132 ? -13.378 -1.293 21.117 1.00 96.56 132 LEU A O 1
ATOM 1012 N N . GLN A 1 133 ? -13.803 -3.136 22.313 1.00 97.00 133 GLN A N 1
ATOM 1013 C CA . GLN A 1 133 ? -12.646 -3.878 21.814 1.00 97.00 133 GLN A CA 1
ATOM 1014 C C . GLN A 1 133 ? -12.753 -4.148 20.307 1.00 97.00 133 GLN A C 1
ATOM 1016 O O . GLN A 1 133 ? -11.798 -3.919 19.567 1.00 97.00 133 GLN A O 1
ATOM 1021 N N . LEU A 1 134 ? -13.929 -4.569 19.829 1.00 95.94 134 LEU A N 1
ATOM 1022 C CA . LEU A 1 134 ? -14.183 -4.739 18.395 1.00 95.94 134 LEU A CA 1
ATOM 1023 C C . LEU A 1 134 ? -14.044 -3.420 17.627 1.00 95.94 134 LEU A C 1
ATOM 1025 O O . LEU A 1 134 ? -13.508 -3.412 16.523 1.00 95.94 134 LEU A O 1
ATOM 1029 N N . LEU A 1 135 ? -14.475 -2.306 18.222 1.00 97.12 135 LEU A N 1
ATOM 1030 C CA . LEU A 1 135 ? -14.308 -0.978 17.638 1.00 97.12 135 LEU A CA 1
ATOM 1031 C C . LEU A 1 135 ? -12.823 -0.589 17.517 1.00 97.12 135 LEU A C 1
ATOM 1033 O O . LEU A 1 135 ? -12.408 -0.060 16.490 1.00 97.12 135 LEU A O 1
ATOM 1037 N N . VAL A 1 136 ? -12.006 -0.902 18.527 1.00 98.19 136 VAL A N 1
ATOM 1038 C CA . VAL A 1 136 ? -10.545 -0.720 18.470 1.00 98.19 136 VAL A CA 1
ATOM 1039 C C . VAL A 1 136 ? -9.926 -1.573 17.357 1.00 98.19 136 VAL A C 1
ATOM 1041 O O . VAL A 1 136 ? -9.119 -1.053 16.590 1.00 98.19 136 VAL A O 1
ATOM 1044 N N . HIS A 1 137 ? -10.320 -2.844 17.218 1.00 97.25 137 HIS A N 1
ATOM 1045 C CA . HIS A 1 137 ? -9.836 -3.705 16.129 1.00 97.25 137 HIS A CA 1
ATOM 1046 C C . HIS A 1 137 ? -10.235 -3.168 14.749 1.00 97.25 137 HIS A C 1
ATOM 1048 O O . HIS A 1 137 ? -9.399 -3.131 13.851 1.00 97.25 137 HIS A O 1
ATOM 1054 N N . PHE A 1 138 ? -11.474 -2.690 14.596 1.00 97.38 138 PHE A N 1
ATOM 1055 C CA . PHE A 1 138 ? -11.928 -2.042 13.366 1.00 97.38 138 PHE A CA 1
ATOM 1056 C C . PHE A 1 138 ? -11.019 -0.867 12.989 1.00 97.38 138 PHE A C 1
ATOM 1058 O O . PHE A 1 138 ? -10.590 -0.765 11.845 1.00 97.38 138 PHE A O 1
ATOM 1065 N N . PHE A 1 139 ? -10.692 0.014 13.937 1.00 98.25 139 PHE A N 1
ATOM 1066 C CA . PHE A 1 139 ? -9.844 1.168 13.638 1.00 98.25 139 PHE A CA 1
ATOM 1067 C C . PHE A 1 139 ? -8.391 0.796 13.351 1.00 98.25 139 PHE A C 1
ATOM 1069 O O . PHE A 1 139 ? -7.798 1.388 12.456 1.00 98.25 139 PHE A O 1
ATOM 1076 N N . LEU A 1 140 ? -7.834 -0.200 14.045 1.00 98.12 140 LEU A N 1
ATOM 1077 C CA . LEU A 1 140 ? -6.515 -0.742 13.705 1.00 98.12 140 LEU A CA 1
ATOM 1078 C C . LEU A 1 140 ? -6.485 -1.265 12.266 1.00 98.12 140 LEU A C 1
ATOM 1080 O O . LEU A 1 140 ? -5.558 -0.955 11.524 1.00 98.12 140 LEU A O 1
ATOM 1084 N N . PHE A 1 141 ? -7.537 -1.974 11.851 1.00 97.69 141 PHE A N 1
ATOM 1085 C CA . PHE A 1 141 ? -7.680 -2.432 10.474 1.00 97.69 141 PHE A CA 1
ATOM 1086 C C . PHE A 1 141 ? -7.744 -1.267 9.484 1.00 97.69 141 PHE A C 1
ATOM 1088 O O . PHE A 1 141 ? -7.063 -1.310 8.468 1.00 97.69 141 PHE A O 1
ATOM 1095 N N . GLN A 1 142 ? -8.520 -0.214 9.768 1.00 98.00 142 GLN A N 1
ATOM 1096 C CA . GLN A 1 142 ? -8.599 0.959 8.884 1.00 98.00 142 GLN A CA 1
ATOM 1097 C C . GLN A 1 142 ? -7.247 1.668 8.740 1.00 98.00 142 GLN A C 1
ATOM 1099 O O . GLN A 1 142 ? -6.875 2.043 7.633 1.00 98.00 142 GLN A O 1
ATOM 1104 N N . VAL A 1 143 ? -6.493 1.821 9.833 1.00 98.44 143 VAL A N 1
ATOM 1105 C CA . VAL A 1 143 ? -5.149 2.418 9.786 1.00 98.44 143 VAL A CA 1
ATOM 1106 C C . VAL A 1 143 ? -4.214 1.571 8.921 1.00 98.44 143 VAL A C 1
ATOM 1108 O O . VAL A 1 143 ? -3.579 2.110 8.018 1.00 98.44 143 VAL A O 1
ATOM 1111 N N . ALA A 1 144 ? -4.177 0.253 9.129 1.00 97.88 144 ALA A N 1
ATOM 1112 C CA . ALA A 1 144 ? -3.363 -0.645 8.312 1.00 97.88 144 ALA A CA 1
ATOM 1113 C C . ALA A 1 144 ? -3.798 -0.637 6.831 1.00 97.88 144 ALA A C 1
ATOM 1115 O O . ALA A 1 144 ? -2.952 -0.607 5.939 1.00 97.88 144 ALA A O 1
ATOM 1116 N N . ALA A 1 145 ? -5.105 -0.609 6.548 1.00 97.56 145 ALA A N 1
ATOM 1117 C CA . ALA A 1 145 ? -5.654 -0.567 5.190 1.00 97.56 145 ALA A CA 1
ATOM 1118 C C . ALA A 1 145 ? -5.288 0.719 4.430 1.00 97.56 145 ALA A C 1
ATOM 1120 O O . ALA A 1 145 ? -4.989 0.678 3.232 1.00 97.56 145 ALA A O 1
ATOM 1121 N N . GLU A 1 146 ? -5.264 1.864 5.111 1.00 97.94 146 GLU A N 1
ATOM 1122 C CA . GLU A 1 146 ? -4.804 3.122 4.518 1.00 97.94 146 GLU A CA 1
ATOM 1123 C C . GLU A 1 146 ? -3.278 3.129 4.316 1.00 97.94 146 GLU A C 1
ATOM 1125 O O . GLU A 1 146 ? -2.807 3.585 3.274 1.00 97.94 146 GLU A O 1
ATOM 1130 N N . THR A 1 147 ? -2.496 2.547 5.235 1.00 98.31 147 THR A N 1
ATOM 1131 C CA . THR A 1 147 ? -1.043 2.353 5.048 1.00 98.31 147 THR A CA 1
ATOM 1132 C C . THR A 1 147 ? -0.744 1.453 3.846 1.00 98.31 147 THR A C 1
ATOM 1134 O O . THR A 1 147 ? 0.100 1.792 3.013 1.00 98.31 147 THR A O 1
ATOM 1137 N N . LEU A 1 148 ? -1.486 0.352 3.692 1.00 98.06 148 LEU A N 1
ATOM 1138 C CA . LEU A 1 148 ? -1.431 -0.508 2.512 1.00 98.06 148 LEU A CA 1
ATOM 1139 C C . LEU A 1 148 ? -1.729 0.290 1.235 1.00 98.06 148 LEU A C 1
ATOM 1141 O O . LEU A 1 148 ? -0.951 0.241 0.283 1.00 98.06 148 LEU A O 1
ATOM 1145 N N . SER A 1 149 ? -2.826 1.050 1.224 1.00 97.69 149 SER A N 1
ATOM 1146 C CA . SER A 1 149 ? -3.233 1.862 0.069 1.00 97.69 149 SER A CA 1
ATOM 1147 C C . SER A 1 149 ? -2.154 2.879 -0.313 1.00 97.69 149 SER A C 1
ATOM 1149 O O . SER A 1 149 ? -1.820 3.024 -1.489 1.00 97.69 149 SER A O 1
ATOM 1151 N N . ARG A 1 150 ? -1.531 3.523 0.681 1.00 98.38 150 ARG A N 1
ATOM 1152 C CA . ARG A 1 150 ? -0.400 4.439 0.492 1.00 98.38 150 ARG A CA 1
ATOM 1153 C C . ARG A 1 150 ? 0.806 3.751 -0.147 1.00 98.38 150 ARG A C 1
ATOM 1155 O O . ARG A 1 150 ? 1.392 4.294 -1.085 1.00 98.38 150 ARG A O 1
ATOM 1162 N N . ASN A 1 151 ? 1.172 2.562 0.329 1.00 98.56 151 ASN A N 1
ATOM 1163 C CA . ASN A 1 151 ? 2.301 1.801 -0.213 1.00 98.56 151 ASN A CA 1
ATOM 1164 C C . ASN A 1 151 ? 2.031 1.324 -1.649 1.00 98.56 151 ASN A C 1
ATOM 1166 O O . ASN A 1 151 ? 2.909 1.438 -2.504 1.00 98.56 151 ASN A O 1
ATOM 1170 N N . LEU A 1 152 ? 0.806 0.879 -1.949 1.00 97.69 152 LEU A N 1
ATOM 1171 C CA . LEU A 1 152 ? 0.395 0.499 -3.306 1.00 97.69 152 LEU A CA 1
ATOM 1172 C C . LEU A 1 152 ? 0.377 1.698 -4.267 1.00 97.69 152 LEU A C 1
ATOM 1174 O O . LEU A 1 152 ? 0.846 1.579 -5.401 1.00 97.69 152 LEU A O 1
ATOM 1178 N N . PHE A 1 153 ? -0.089 2.865 -3.815 1.00 98.00 153 PHE A N 1
ATOM 1179 C CA . PHE A 1 153 ? -0.023 4.101 -4.597 1.00 98.00 153 PHE A CA 1
ATOM 1180 C C . PHE A 1 153 ? 1.427 4.474 -4.935 1.00 98.00 153 PHE A C 1
ATOM 1182 O O . PHE A 1 153 ? 1.751 4.751 -6.093 1.00 98.00 153 PHE A O 1
ATOM 1189 N N . LEU A 1 154 ? 2.325 4.434 -3.946 1.00 98.31 154 LEU A N 1
ATOM 1190 C CA . LEU A 1 154 ? 3.749 4.687 -4.166 1.00 98.31 154 LEU A CA 1
ATOM 1191 C C . LEU A 1 154 ? 4.372 3.663 -5.121 1.00 98.31 154 LEU A C 1
ATOM 1193 O O . LEU A 1 154 ? 5.155 4.056 -5.987 1.00 98.31 154 LEU A O 1
ATOM 1197 N N . ALA A 1 155 ? 4.013 2.381 -5.011 1.00 97.88 155 ALA A N 1
ATOM 1198 C CA . ALA A 1 155 ? 4.491 1.343 -5.923 1.00 97.88 155 ALA A CA 1
ATOM 1199 C C . ALA A 1 155 ? 4.088 1.640 -7.377 1.00 97.88 155 ALA A C 1
ATOM 1201 O O . ALA A 1 155 ? 4.925 1.545 -8.275 1.00 97.88 155 ALA A O 1
ATOM 1202 N N . GLU A 1 156 ? 2.851 2.081 -7.623 1.00 96.94 156 GLU A N 1
ATOM 1203 C CA . GLU A 1 156 ? 2.407 2.482 -8.965 1.00 96.94 156 GLU A CA 1
ATOM 1204 C C . GLU A 1 156 ? 3.140 3.743 -9.464 1.00 96.94 156 GLU A C 1
ATOM 1206 O O . GLU A 1 156 ? 3.563 3.803 -10.621 1.00 96.94 156 GLU A O 1
ATOM 1211 N N . VAL A 1 157 ? 3.365 4.737 -8.598 1.00 96.88 157 VAL A N 1
ATOM 1212 C CA . VAL A 1 157 ? 4.139 5.942 -8.946 1.00 96.88 157 VAL A CA 1
ATOM 1213 C C . VAL A 1 157 ? 5.579 5.589 -9.334 1.00 96.88 157 VAL A C 1
ATOM 1215 O O . VAL A 1 157 ? 6.060 6.037 -10.381 1.00 96.88 157 VAL A O 1
ATOM 1218 N N . HIS A 1 158 ? 6.271 4.788 -8.519 1.00 96.88 158 HIS A N 1
ATOM 1219 C CA . HIS A 1 158 ? 7.654 4.381 -8.780 1.00 96.88 158 HIS A CA 1
ATOM 1220 C C . HIS A 1 158 ? 7.756 3.433 -9.974 1.00 96.88 158 HIS A C 1
ATOM 1222 O O . HIS A 1 158 ? 8.694 3.557 -10.756 1.00 96.88 158 HIS A O 1
ATOM 1228 N N . SER A 1 159 ? 6.756 2.578 -10.199 1.00 96.50 159 SER A N 1
ATOM 1229 C CA . SER A 1 159 ? 6.654 1.784 -11.422 1.00 96.50 159 SER A CA 1
ATOM 1230 C C . SER A 1 159 ? 6.670 2.664 -12.669 1.00 96.50 159 SER A C 1
ATOM 1232 O O . SER A 1 159 ? 7.497 2.468 -13.559 1.00 96.50 159 SER A O 1
ATOM 1234 N N . ARG A 1 160 ? 5.808 3.683 -12.745 1.00 95.56 160 ARG A N 1
ATOM 1235 C CA . ARG A 1 160 ? 5.761 4.578 -13.914 1.00 95.56 160 ARG A CA 1
ATOM 1236 C C . ARG A 1 160 ? 7.067 5.344 -14.106 1.00 95.56 160 ARG A C 1
ATOM 1238 O O . ARG A 1 160 ? 7.504 5.538 -15.239 1.00 95.56 160 ARG A O 1
ATOM 1245 N N . ARG A 1 161 ? 7.715 5.755 -13.009 1.00 95.06 161 ARG A N 1
ATOM 1246 C CA . ARG A 1 161 ? 9.047 6.383 -13.055 1.00 95.06 161 ARG A CA 1
ATOM 1247 C C . ARG A 1 161 ? 10.119 5.423 -13.556 1.00 95.06 161 ARG A C 1
ATOM 1249 O O . ARG A 1 161 ? 10.949 5.841 -14.357 1.00 95.06 161 ARG A O 1
ATOM 1256 N N . PHE A 1 162 ? 10.087 4.159 -13.146 1.00 95.00 162 PHE A N 1
ATOM 1257 C CA . PHE A 1 162 ? 10.996 3.129 -13.644 1.00 95.00 162 PHE A CA 1
ATOM 1258 C C . PHE A 1 162 ? 10.835 2.939 -15.160 1.00 95.00 162 PHE A C 1
ATOM 1260 O O . PHE A 1 162 ? 11.810 3.072 -15.896 1.00 95.00 162 PHE A O 1
ATOM 1267 N N . HIS A 1 163 ? 9.607 2.776 -15.657 1.00 93.69 163 HIS A N 1
ATOM 1268 C CA . HIS A 1 163 ? 9.364 2.652 -17.100 1.00 93.69 163 HIS A CA 1
ATOM 1269 C C . HIS A 1 163 ? 9.827 3.899 -17.880 1.00 93.69 163 HIS A C 1
ATOM 1271 O O . HIS A 1 163 ? 10.438 3.786 -18.944 1.00 93.69 163 HIS A O 1
ATOM 1277 N N . ALA A 1 164 ? 9.596 5.102 -17.340 1.00 92.94 164 ALA A N 1
ATOM 1278 C CA . ALA A 1 164 ? 10.093 6.343 -17.937 1.00 92.94 164 ALA A CA 1
ATOM 1279 C C . ALA A 1 164 ? 11.633 6.423 -17.930 1.00 92.94 164 ALA A C 1
ATOM 1281 O O . ALA A 1 164 ? 12.232 6.920 -18.885 1.00 92.94 164 ALA A O 1
ATOM 1282 N N . THR A 1 165 ? 12.273 5.908 -16.876 1.00 92.44 165 THR A N 1
ATOM 1283 C CA . THR A 1 165 ? 13.735 5.803 -16.746 1.00 92.44 165 THR A CA 1
ATOM 1284 C C . THR A 1 165 ? 14.304 4.892 -17.827 1.00 92.44 165 THR A C 1
ATOM 1286 O O . THR A 1 165 ? 15.240 5.274 -18.528 1.00 92.44 165 THR A O 1
ATOM 1289 N N . GLU A 1 166 ? 13.708 3.716 -18.029 1.00 90.94 166 GLU A N 1
ATOM 1290 C CA . GLU A 1 166 ? 14.120 2.807 -19.099 1.00 90.94 166 GLU A CA 1
ATOM 1291 C C . GLU A 1 166 ? 13.969 3.442 -20.483 1.00 90.94 166 GLU A C 1
ATOM 1293 O O . GLU A 1 166 ? 14.913 3.411 -21.274 1.00 90.94 166 GLU A O 1
ATOM 1298 N N . ALA A 1 167 ? 12.832 4.083 -20.767 1.00 90.75 167 ALA A N 1
ATOM 1299 C CA . ALA A 1 167 ? 12.607 4.753 -22.047 1.00 90.75 167 ALA A CA 1
ATOM 1300 C C . ALA A 1 167 ? 13.626 5.883 -22.306 1.00 90.75 167 ALA A C 1
ATOM 1302 O O . ALA A 1 167 ? 14.144 6.036 -23.421 1.00 90.75 167 ALA A O 1
ATOM 1303 N N . ALA A 1 168 ? 13.964 6.664 -21.276 1.00 89.19 168 ALA A N 1
ATOM 1304 C CA . ALA A 1 168 ? 14.980 7.711 -21.358 1.00 89.19 168 ALA A CA 1
ATOM 1305 C C . ALA A 1 168 ? 16.385 7.137 -21.625 1.00 89.19 168 ALA A C 1
ATOM 1307 O O . ALA A 1 168 ? 17.135 7.670 -22.447 1.00 89.19 168 ALA A O 1
ATOM 1308 N N . LEU A 1 169 ? 16.736 6.019 -20.985 1.00 86.50 169 LEU A N 1
ATOM 1309 C CA . LEU A 1 169 ? 18.037 5.373 -21.165 1.00 86.50 169 LEU A CA 1
ATOM 1310 C C . LEU A 1 169 ? 18.175 4.696 -22.535 1.00 86.50 169 LEU A C 1
ATOM 1312 O O . LEU A 1 169 ? 19.231 4.798 -23.161 1.00 86.50 169 LEU A O 1
ATOM 1316 N N . GLN A 1 170 ? 17.112 4.067 -23.040 1.00 84.75 170 GLN A N 1
ATOM 1317 C CA . GLN A 1 170 ? 17.103 3.447 -24.369 1.00 84.75 170 GLN A CA 1
ATOM 1318 C C . GLN A 1 170 ? 17.171 4.491 -25.494 1.00 84.75 170 GLN A C 1
ATOM 1320 O O . GLN A 1 170 ? 17.881 4.297 -26.481 1.00 84.75 170 GLN A O 1
ATOM 1325 N N . SER A 1 171 ? 16.482 5.628 -25.347 1.00 79.38 171 SER A N 1
ATOM 1326 C CA . SER A 1 171 ? 16.490 6.694 -26.362 1.00 79.38 171 SER A CA 1
ATOM 1327 C C . SER A 1 171 ? 17.824 7.449 -26.445 1.00 79.38 171 SER A C 1
ATOM 1329 O O . SER A 1 171 ? 18.249 7.816 -27.544 1.00 79.38 171 SER A O 1
ATOM 1331 N N . SER A 1 172 ? 18.530 7.614 -25.321 1.00 60.22 172 SER A N 1
ATOM 1332 C CA . SER A 1 172 ? 19.868 8.225 -25.270 1.00 60.22 172 SER A CA 1
ATOM 1333 C C . SER A 1 172 ? 20.909 7.459 -26.105 1.00 60.22 172 SER A C 1
ATOM 1335 O O . SER A 1 172 ? 21.797 8.064 -26.707 1.00 60.22 172 SER A O 1
ATOM 1337 N N . ALA A 1 173 ? 20.759 6.136 -26.229 1.00 58.31 173 ALA A N 1
ATOM 1338 C CA . ALA A 1 173 ? 21.623 5.307 -27.070 1.00 58.31 173 ALA A CA 1
ATOM 1339 C C . ALA A 1 173 ? 21.392 5.509 -28.585 1.00 58.31 173 ALA A C 1
ATOM 1341 O O . ALA A 1 173 ? 22.273 5.175 -29.377 1.00 58.31 173 ALA A O 1
ATOM 1342 N N . ALA A 1 174 ? 20.242 6.064 -28.996 1.00 51.34 174 ALA A N 1
ATOM 1343 C CA . ALA A 1 174 ? 19.819 6.130 -30.399 1.00 51.34 174 ALA A CA 1
ATOM 1344 C C . ALA A 1 174 ? 19.652 7.554 -30.972 1.00 51.34 174 ALA A C 1
ATOM 1346 O O . ALA A 1 174 ? 19.664 7.708 -32.193 1.00 51.34 174 ALA A O 1
ATOM 1347 N N . ALA A 1 175 ? 19.512 8.608 -30.156 1.00 50.12 175 ALA A N 1
ATOM 1348 C CA . ALA A 1 175 ? 19.259 9.955 -30.677 1.00 50.12 175 ALA A CA 1
ATOM 1349 C C . ALA A 1 175 ? 19.861 11.087 -29.823 1.00 50.12 175 ALA A C 1
ATOM 1351 O O . ALA A 1 175 ? 19.346 11.447 -28.765 1.00 50.12 175 ALA A O 1
ATOM 1352 N N . LYS A 1 176 ? 20.891 11.759 -30.361 1.00 52.28 176 LYS A N 1
ATOM 1353 C CA . LYS A 1 176 ? 21.302 13.109 -29.935 1.00 52.28 176 LYS A CA 1
ATOM 1354 C C . LYS A 1 176 ? 20.169 14.101 -30.250 1.00 52.28 176 LYS A C 1
ATOM 1356 O O . LYS A 1 176 ? 20.152 14.664 -31.339 1.00 52.28 176 LYS A O 1
ATOM 1361 N N . GLY A 1 177 ? 19.215 14.324 -29.341 1.00 51.81 177 GLY A N 1
ATOM 1362 C CA . GLY A 1 177 ? 18.316 15.484 -29.470 1.00 51.81 177 GLY A CA 1
ATOM 1363 C C . GLY A 1 177 ? 16.934 15.432 -28.820 1.00 51.81 177 GLY A C 1
ATOM 1364 O O . GLY A 1 177 ? 16.301 16.482 -28.737 1.00 51.81 177 GLY A O 1
ATOM 1365 N N . ARG A 1 178 ? 16.442 14.286 -28.330 1.00 55.53 178 ARG A N 1
ATOM 1366 C CA . ARG A 1 178 ? 15.182 14.260 -27.562 1.00 55.53 178 ARG A CA 1
ATOM 1367 C C . ARG A 1 178 ? 15.485 14.347 -26.069 1.00 55.53 178 ARG A C 1
ATOM 1369 O O . ARG A 1 178 ? 16.073 13.433 -25.505 1.00 55.53 178 ARG A O 1
ATOM 1376 N N . LYS A 1 179 ? 15.101 15.463 -25.438 1.00 57.19 179 L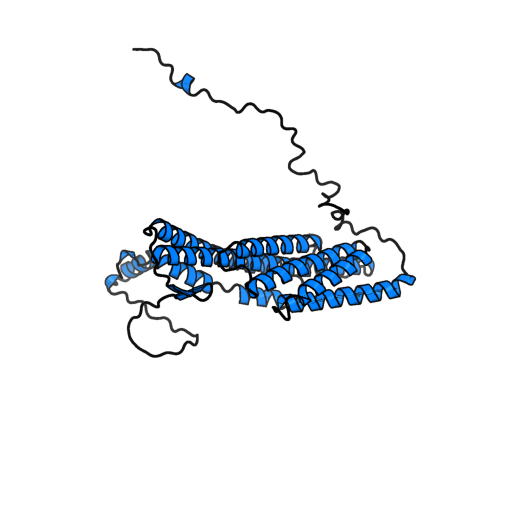YS A N 1
ATOM 1377 C CA . LYS A 1 179 ? 15.018 15.554 -23.972 1.00 57.19 179 LYS A CA 1
ATOM 1378 C C . LYS A 1 179 ? 14.043 14.470 -23.509 1.00 57.19 179 LYS A C 1
ATOM 1380 O O . LYS A 1 179 ? 12.889 14.509 -23.918 1.00 57.19 179 LYS A O 1
ATOM 1385 N N . GLY A 1 180 ? 14.526 13.506 -22.729 1.00 60.16 180 GLY A N 1
ATOM 1386 C CA . GLY A 1 180 ? 13.666 12.508 -22.097 1.00 60.16 180 GLY A CA 1
ATOM 1387 C C . GLY A 1 180 ? 12.656 13.176 -21.163 1.00 60.16 180 GLY A C 1
ATOM 1388 O O . GLY A 1 180 ? 12.952 14.212 -20.566 1.00 60.16 180 GLY A O 1
ATOM 1389 N N . ASP A 1 181 ? 11.477 12.569 -21.039 1.00 74.81 181 ASP A N 1
ATOM 1390 C CA . ASP A 1 181 ? 10.345 13.092 -20.260 1.00 74.81 181 ASP A CA 1
ATOM 1391 C C . ASP A 1 181 ? 10.589 13.097 -18.737 1.00 74.81 181 ASP A C 1
ATOM 1393 O O . ASP A 1 181 ? 9.770 13.605 -17.972 1.00 74.81 181 ASP A O 1
ATOM 1397 N N . ILE A 1 182 ? 11.722 12.554 -18.275 1.00 85.69 182 ILE A N 1
ATOM 1398 C CA . ILE A 1 182 ? 12.081 12.448 -16.861 1.00 85.69 182 ILE A CA 1
ATOM 1399 C C . ILE A 1 182 ? 13.518 12.922 -16.613 1.00 85.69 182 ILE A C 1
ATOM 1401 O O . ILE A 1 182 ? 14.444 12.624 -17.369 1.00 85.69 182 ILE A O 1
ATOM 1405 N N . LEU A 1 183 ? 13.702 13.694 -15.539 1.00 85.88 183 LEU A N 1
ATOM 1406 C CA . LEU A 1 183 ? 15.018 14.167 -15.108 1.00 85.88 183 LEU A CA 1
ATOM 1407 C C . LEU A 1 183 ? 15.835 13.005 -14.514 1.00 85.88 183 LEU A C 1
ATOM 1409 O O . LEU A 1 183 ? 15.259 12.191 -13.794 1.00 85.88 183 LEU A O 1
ATOM 1413 N N . PRO A 1 184 ? 17.170 12.962 -14.702 1.00 86.88 184 PRO A N 1
ATOM 1414 C CA . PRO A 1 184 ? 18.024 11.930 -14.104 1.00 86.88 184 PRO A CA 1
ATOM 1415 C C . PRO A 1 184 ? 17.902 11.801 -12.580 1.00 86.88 184 PRO A C 1
ATOM 1417 O O . PRO A 1 184 ? 18.027 10.710 -12.041 1.00 86.88 184 PRO A O 1
ATOM 1420 N N . SER A 1 185 ? 17.604 12.897 -11.876 1.00 86.94 185 SER A N 1
ATOM 1421 C CA . SER A 1 185 ? 17.368 12.899 -10.425 1.00 86.94 185 SER A CA 1
ATOM 1422 C C . SER A 1 185 ? 16.069 12.205 -9.998 1.00 86.94 185 SER A C 1
ATOM 1424 O O . SER A 1 185 ? 15.818 12.072 -8.807 1.00 86.94 185 SER A O 1
ATOM 1426 N N . LEU A 1 186 ? 15.214 11.841 -10.953 1.00 88.00 186 LEU A N 1
ATOM 1427 C CA . LEU A 1 186 ? 13.949 11.139 -10.741 1.00 88.00 186 LEU A CA 1
ATOM 1428 C C . LEU A 1 186 ? 13.991 9.712 -11.299 1.00 88.00 186 LEU A C 1
ATOM 1430 O O . LEU A 1 186 ? 12.944 9.066 -11.378 1.00 88.00 186 LEU A O 1
ATOM 1434 N N . TYR A 1 187 ? 15.167 9.241 -11.721 1.00 91.50 187 TYR A N 1
ATOM 1435 C CA . TYR A 1 187 ? 15.330 7.863 -12.154 1.00 91.50 187 TYR A CA 1
ATOM 1436 C C . TYR A 1 187 ? 14.992 6.912 -11.010 1.00 91.50 187 TYR A C 1
ATOM 1438 O O . TYR A 1 187 ? 15.393 7.146 -9.873 1.00 91.50 187 TYR A O 1
ATOM 1446 N N . ALA A 1 188 ? 14.251 5.856 -11.327 1.00 92.44 188 ALA A N 1
ATOM 1447 C CA . ALA A 1 188 ? 13.795 4.871 -10.355 1.00 92.44 188 ALA A CA 1
ATOM 1448 C C . ALA A 1 188 ? 14.266 3.473 -10.755 1.00 92.44 188 ALA A C 1
ATOM 1450 O O . ALA A 1 188 ? 14.295 3.126 -11.938 1.00 92.44 188 ALA A O 1
ATOM 1451 N N . SER A 1 189 ? 14.618 2.675 -9.750 1.00 94.00 189 SER A N 1
ATOM 1452 C CA . SER A 1 189 ? 14.991 1.267 -9.899 1.00 94.00 189 SER A CA 1
ATOM 1453 C C . SER A 1 189 ? 13.772 0.366 -9.663 1.00 94.00 189 SER A C 1
ATOM 1455 O O . SER A 1 189 ? 12.956 0.670 -8.789 1.00 94.00 189 SER A O 1
ATOM 1457 N N . PRO A 1 190 ? 13.646 -0.781 -10.357 1.00 95.69 190 PRO A N 1
ATOM 1458 C CA . PRO A 1 190 ? 12.576 -1.738 -10.076 1.00 95.69 190 PRO A CA 1
ATOM 1459 C C . PRO A 1 190 ? 12.656 -2.285 -8.638 1.00 95.69 190 PRO A C 1
ATOM 1461 O O . PRO A 1 190 ? 11.632 -2.640 -8.058 1.00 95.69 190 PRO A O 1
ATOM 1464 N N . LEU A 1 191 ? 13.841 -2.273 -8.010 1.00 96.12 191 LEU A N 1
ATOM 1465 C CA . LEU A 1 191 ? 14.016 -2.677 -6.609 1.00 96.12 191 LEU A CA 1
ATOM 1466 C C . LEU A 1 191 ? 13.351 -1.717 -5.612 1.00 96.12 191 LEU A C 1
ATOM 1468 O O . LEU A 1 191 ? 12.955 -2.142 -4.530 1.00 96.12 191 LEU A O 1
ATOM 1472 N N . GLU A 1 192 ? 13.177 -0.438 -5.959 1.00 96.56 192 GLU A N 1
ATOM 1473 C CA . GLU A 1 192 ? 12.389 0.483 -5.128 1.00 96.56 192 GLU A CA 1
ATOM 1474 C C . GLU A 1 192 ? 10.922 0.048 -5.084 1.00 96.56 192 GLU A C 1
ATOM 1476 O O . GLU A 1 192 ? 10.294 0.076 -4.029 1.00 96.56 192 GLU A O 1
ATOM 1481 N N . VAL A 1 193 ? 10.394 -0.416 -6.220 1.00 97.50 193 VAL A N 1
ATOM 1482 C CA . VAL A 1 193 ? 9.022 -0.925 -6.320 1.00 97.50 193 VAL A CA 1
ATOM 1483 C C . VAL A 1 193 ? 8.871 -2.239 -5.550 1.00 97.50 193 VAL A C 1
ATOM 1485 O O . VAL A 1 193 ? 7.866 -2.431 -4.869 1.00 97.50 193 VAL A O 1
ATOM 1488 N N . VAL A 1 194 ? 9.885 -3.114 -5.584 1.00 97.75 194 VAL A N 1
ATOM 1489 C CA . VAL A 1 194 ? 9.937 -4.335 -4.757 1.00 97.75 194 VAL A CA 1
ATOM 1490 C C . VAL A 1 194 ? 9.794 -4.000 -3.270 1.00 97.75 194 VAL A C 1
ATOM 1492 O O . VAL A 1 194 ? 8.908 -4.548 -2.618 1.00 97.75 194 VAL A O 1
ATOM 1495 N N . ARG A 1 195 ? 10.596 -3.058 -2.753 1.00 98.12 195 ARG A N 1
ATOM 1496 C CA . ARG A 1 195 ? 10.546 -2.638 -1.338 1.00 98.12 195 ARG A CA 1
ATOM 1497 C C . ARG A 1 195 ? 9.172 -2.088 -0.945 1.00 98.12 195 ARG A C 1
ATOM 1499 O O . ARG A 1 195 ? 8.694 -2.338 0.156 1.00 98.12 195 ARG A O 1
ATOM 1506 N N . LEU A 1 196 ? 8.511 -1.363 -1.850 1.00 98.25 196 LEU A N 1
ATOM 1507 C CA . LEU A 1 196 ? 7.162 -0.838 -1.613 1.00 98.25 196 LEU A CA 1
ATOM 1508 C C . LEU A 1 196 ? 6.108 -1.950 -1.540 1.00 98.25 196 LEU A C 1
ATOM 1510 O O . LEU A 1 196 ? 5.217 -1.880 -0.696 1.00 98.25 196 LEU A O 1
ATOM 1514 N N . TYR A 1 197 ? 6.220 -2.995 -2.365 1.00 98.38 197 TYR A N 1
ATOM 1515 C CA . TYR A 1 197 ? 5.349 -4.169 -2.255 1.00 98.38 197 TYR A CA 1
ATOM 1516 C C . TYR A 1 197 ? 5.630 -5.014 -1.010 1.00 98.38 197 TYR A C 1
ATOM 1518 O O . TYR A 1 197 ? 4.701 -5.604 -0.464 1.00 98.38 197 TYR A O 1
ATOM 1526 N N . GLU A 1 198 ? 6.873 -5.062 -0.532 1.00 98.19 198 GLU A N 1
ATOM 1527 C CA . GLU A 1 198 ? 7.208 -5.691 0.751 1.00 98.19 198 GLU A CA 1
ATOM 1528 C C . GLU A 1 198 ? 6.565 -4.939 1.919 1.00 98.19 198 GLU A C 1
ATOM 1530 O O . GLU A 1 198 ? 5.834 -5.551 2.693 1.00 98.19 198 GLU A O 1
ATOM 1535 N N . ALA A 1 199 ? 6.711 -3.612 1.971 1.00 98.31 199 ALA A N 1
ATOM 1536 C CA . ALA A 1 199 ? 6.054 -2.775 2.978 1.00 98.31 199 ALA A CA 1
ATOM 1537 C C . ALA A 1 199 ? 4.514 -2.856 2.902 1.00 98.31 199 ALA A C 1
ATOM 1539 O O . ALA A 1 199 ? 3.816 -2.850 3.919 1.00 98.31 199 ALA A O 1
ATOM 1540 N N . ALA A 1 200 ? 3.953 -2.953 1.692 1.00 98.06 200 ALA A N 1
ATOM 1541 C CA . ALA A 1 200 ? 2.529 -3.217 1.493 1.00 98.06 200 ALA A CA 1
ATOM 1542 C C . ALA A 1 200 ? 2.128 -4.587 2.071 1.00 98.06 200 ALA A C 1
ATOM 1544 O O . ALA A 1 200 ? 1.136 -4.684 2.790 1.00 98.06 200 ALA A O 1
ATOM 1545 N N . ASN A 1 201 ? 2.923 -5.630 1.826 1.00 97.69 201 ASN A N 1
ATOM 1546 C CA . ASN A 1 201 ? 2.672 -6.969 2.355 1.00 97.69 201 ASN A CA 1
ATOM 1547 C C . ASN A 1 201 ? 2.783 -7.027 3.889 1.00 97.69 201 ASN A C 1
ATOM 1549 O O . ASN A 1 201 ? 2.002 -7.726 4.527 1.00 97.69 201 ASN A O 1
ATOM 1553 N N . GLU A 1 202 ? 3.704 -6.275 4.494 1.00 98.06 202 GLU A N 1
ATOM 1554 C CA . GLU A 1 202 ? 3.790 -6.118 5.953 1.00 98.06 202 GLU A CA 1
ATOM 1555 C C . GLU A 1 202 ? 2.504 -5.506 6.526 1.00 98.06 202 GLU A C 1
ATOM 1557 O O . GLU A 1 202 ? 1.963 -6.019 7.503 1.00 98.06 202 GLU A O 1
ATOM 1562 N N . SER A 1 203 ? 1.948 -4.485 5.859 1.00 98.12 203 SER A N 1
ATOM 1563 C CA . SER A 1 203 ? 0.669 -3.873 6.257 1.00 98.12 203 SER A CA 1
ATOM 1564 C C . SER A 1 203 ? -0.496 -4.871 6.186 1.00 98.12 203 SER A C 1
ATOM 1566 O O . SER A 1 203 ? -1.403 -4.830 7.016 1.00 98.12 203 SER A O 1
ATOM 1568 N N . VAL A 1 204 ? -0.481 -5.795 5.216 1.00 97.31 204 VAL A N 1
ATOM 1569 C CA . VAL A 1 204 ? -1.454 -6.901 5.153 1.00 97.31 204 VAL A CA 1
ATOM 1570 C C . VAL A 1 204 ? -1.264 -7.864 6.325 1.00 97.31 204 VAL A C 1
ATOM 1572 O O . VAL A 1 204 ? -2.246 -8.230 6.968 1.00 97.31 204 VAL A O 1
ATOM 1575 N N . GLY A 1 205 ? -0.019 -8.204 6.668 1.00 97.25 205 GLY A N 1
ATOM 1576 C CA . GLY A 1 205 ? 0.287 -9.021 7.844 1.00 97.25 205 GLY A CA 1
ATOM 1577 C C . GLY A 1 205 ? -0.248 -8.409 9.145 1.00 97.25 205 GLY A C 1
ATOM 1578 O O . GLY A 1 205 ? -0.834 -9.114 9.963 1.00 97.25 205 GLY A O 1
ATOM 1579 N N . GLU A 1 206 ? -0.144 -7.087 9.320 1.00 96.69 206 GLU A N 1
ATOM 1580 C CA . GLU A 1 206 ? -0.747 -6.387 10.466 1.00 96.69 206 GLU A CA 1
ATOM 1581 C C . GLU A 1 206 ? -2.276 -6.529 10.512 1.00 96.69 206 GLU A C 1
ATOM 1583 O O . GLU A 1 206 ? -2.849 -6.692 11.593 1.00 96.69 206 GLU A O 1
ATOM 1588 N N . MET A 1 207 ? -2.947 -6.504 9.354 1.00 96.38 207 MET A N 1
ATOM 1589 C CA . MET A 1 207 ? -4.390 -6.744 9.276 1.00 96.38 207 MET A CA 1
ATOM 1590 C C . MET A 1 207 ? -4.741 -8.181 9.666 1.00 96.38 207 MET A C 1
ATOM 1592 O O . MET A 1 207 ? -5.690 -8.385 10.421 1.00 96.38 207 MET A O 1
ATOM 1596 N N . GLU A 1 208 ? -3.985 -9.170 9.189 1.00 94.88 208 GLU A N 1
ATOM 1597 C CA . GLU A 1 208 ? -4.224 -10.597 9.447 1.00 94.88 208 GLU A CA 1
ATOM 1598 C C . GLU A 1 208 ? -4.092 -10.982 10.925 1.00 94.88 208 GLU A C 1
ATOM 1600 O O . GLU A 1 208 ? -4.766 -11.912 11.374 1.00 94.88 208 GLU A O 1
ATOM 1605 N N . LEU A 1 209 ? -3.275 -10.250 11.693 1.00 94.38 209 LEU A N 1
ATOM 1606 C CA . LEU A 1 209 ? -3.133 -10.432 13.142 1.00 94.38 209 LEU A CA 1
ATOM 1607 C C . LEU A 1 209 ? -4.392 -10.027 13.928 1.00 94.38 209 LEU A C 1
ATOM 1609 O O . LEU A 1 209 ? -4.525 -10.378 15.105 1.00 94.38 209 LEU A O 1
ATOM 1613 N N . LEU A 1 210 ? -5.321 -9.283 13.317 1.00 93.00 210 LEU A N 1
ATOM 1614 C CA . LEU A 1 210 ? -6.535 -8.837 13.992 1.00 93.00 210 LEU A CA 1
ATOM 1615 C C . LEU A 1 210 ? -7.577 -9.969 14.082 1.00 93.00 210 LEU A C 1
ATOM 1617 O O . LEU A 1 210 ? -7.846 -10.666 13.099 1.00 93.00 210 LEU A O 1
ATOM 1621 N N . PRO A 1 211 ? -8.252 -10.135 15.238 1.00 90.50 211 PRO A N 1
ATOM 1622 C CA . PRO A 1 211 ? -9.221 -11.211 15.420 1.00 90.50 211 PRO A CA 1
ATOM 1623 C C . PRO A 1 211 ? -10.354 -11.201 14.385 1.00 90.50 211 PRO A C 1
ATOM 1625 O O . PRO A 1 211 ? -11.077 -10.211 14.238 1.00 90.50 211 PRO A O 1
ATOM 1628 N N . GLY A 1 212 ? -10.543 -12.342 13.716 1.00 87.31 212 GLY A N 1
ATOM 1629 C CA . GLY A 1 212 ? -11.580 -12.558 12.703 1.00 87.31 212 GLY A CA 1
ATOM 1630 C C . GLY A 1 212 ? -11.278 -11.951 11.329 1.00 87.31 212 GLY A C 1
ATOM 1631 O O . GLY A 1 212 ? -12.179 -11.900 10.497 1.00 87.31 212 GLY A O 1
ATOM 1632 N N . VAL A 1 213 ? -10.047 -11.479 11.099 1.00 91.94 213 VAL A N 1
ATOM 1633 C CA . VAL A 1 213 ? -9.602 -10.980 9.789 1.00 91.94 213 VAL A CA 1
ATOM 1634 C C . VAL A 1 213 ? -8.948 -12.075 8.945 1.00 91.94 213 VAL A C 1
ATOM 1636 O O . VAL A 1 213 ? -9.112 -12.075 7.728 1.00 91.94 213 VAL A O 1
ATOM 1639 N N . THR A 1 214 ? -8.259 -13.031 9.570 1.00 88.25 214 THR A N 1
ATOM 1640 C CA . THR A 1 214 ? -7.657 -14.183 8.884 1.00 88.25 214 THR A CA 1
ATOM 1641 C C . THR A 1 214 ? -8.695 -14.939 8.045 1.00 88.25 214 THR A C 1
ATOM 1643 O O . THR A 1 214 ? -9.788 -15.233 8.533 1.00 88.25 214 THR A O 1
ATOM 1646 N N . GLY A 1 215 ? -8.358 -15.267 6.795 1.00 87.00 215 GLY A N 1
ATOM 1647 C CA . GLY A 1 215 ? -9.255 -15.982 5.877 1.00 87.00 215 GLY A CA 1
ATOM 1648 C C . GLY A 1 215 ? -10.278 -15.098 5.154 1.00 87.00 215 GLY A C 1
ATOM 1649 O O . GLY A 1 215 ? -11.179 -15.603 4.485 1.00 87.00 215 GLY A O 1
ATOM 1650 N N . ARG A 1 216 ? -10.214 -13.771 5.322 1.00 89.75 216 ARG A N 1
ATOM 1651 C CA . ARG A 1 216 ? -11.060 -12.849 4.563 1.00 89.75 216 ARG A CA 1
ATOM 1652 C C . ARG A 1 216 ? -10.555 -12.725 3.128 1.00 89.75 216 ARG A C 1
ATOM 1654 O O . ARG A 1 216 ? -9.453 -12.233 2.907 1.00 89.75 216 ARG A O 1
ATOM 1661 N N . ALA A 1 217 ? -11.427 -13.033 2.170 1.00 90.88 217 ALA A N 1
ATOM 1662 C CA . ALA A 1 217 ? -11.111 -12.983 0.741 1.00 90.88 217 ALA A CA 1
ATOM 1663 C C . ALA A 1 217 ? -10.577 -11.619 0.263 1.00 90.88 217 ALA A C 1
ATOM 1665 O O . ALA A 1 217 ? -9.755 -11.562 -0.647 1.00 90.88 217 ALA A O 1
ATOM 1666 N N . ASP A 1 218 ? -11.023 -10.502 0.853 1.00 90.94 218 ASP A N 1
ATOM 1667 C CA . ASP A 1 218 ? -10.492 -9.186 0.496 1.00 90.94 218 ASP A CA 1
ATOM 1668 C C . ASP A 1 218 ? -9.054 -8.984 0.989 1.00 90.94 218 ASP A C 1
ATOM 1670 O O . ASP A 1 218 ? -8.253 -8.387 0.280 1.00 90.94 218 ASP A O 1
ATOM 1674 N N . VAL A 1 219 ? -8.696 -9.504 2.163 1.00 93.25 219 VAL A N 1
ATOM 1675 C CA . VAL A 1 219 ? -7.334 -9.411 2.718 1.00 93.25 219 VAL A CA 1
ATOM 1676 C C . VAL A 1 219 ? -6.384 -10.365 1.996 1.00 93.25 219 VAL A C 1
ATOM 1678 O O . VAL A 1 219 ? -5.294 -9.949 1.607 1.00 93.25 219 VAL A O 1
ATOM 1681 N N . GLU A 1 220 ? -6.829 -11.590 1.712 1.00 92.88 220 GLU A N 1
ATOM 1682 C CA . GLU A 1 220 ? -6.085 -12.568 0.906 1.00 92.88 220 GLU A CA 1
ATOM 1683 C C . GLU A 1 220 ? -5.791 -12.022 -0.499 1.00 92.88 220 GLU A C 1
ATOM 1685 O O . GLU A 1 220 ? -4.644 -12.048 -0.953 1.00 92.88 220 GLU A O 1
ATOM 1690 N N . ALA A 1 221 ? -6.779 -11.378 -1.136 1.00 92.81 221 ALA A N 1
ATOM 1691 C CA . ALA A 1 221 ? -6.583 -10.709 -2.419 1.00 92.81 221 ALA A CA 1
ATOM 1692 C C . ALA A 1 221 ? -5.524 -9.593 -2.350 1.00 92.81 221 ALA A C 1
ATOM 1694 O O . ALA A 1 221 ? -4.714 -9.457 -3.270 1.00 92.81 221 ALA A O 1
ATOM 1695 N N . HIS A 1 222 ? -5.483 -8.800 -1.272 1.00 94.88 222 HIS A N 1
ATOM 1696 C CA . HIS A 1 222 ? -4.426 -7.800 -1.086 1.00 94.88 222 HIS A CA 1
ATOM 1697 C C . HIS A 1 222 ? -3.053 -8.449 -0.883 1.00 94.88 222 HIS A C 1
ATOM 1699 O O . HIS A 1 222 ? -2.076 -7.995 -1.485 1.00 94.88 222 HIS A O 1
ATOM 1705 N N . ALA A 1 223 ? -2.969 -9.521 -0.091 1.00 95.94 223 ALA A N 1
ATOM 1706 C CA . ALA A 1 223 ? -1.735 -10.277 0.109 1.00 95.94 223 ALA A CA 1
ATOM 1707 C C . ALA A 1 223 ? -1.202 -10.811 -1.233 1.00 95.94 223 ALA A C 1
ATOM 1709 O O . ALA A 1 223 ? -0.024 -10.654 -1.561 1.00 95.94 223 ALA A O 1
ATOM 1710 N N . ALA A 1 224 ? -2.087 -11.376 -2.055 1.00 95.56 224 ALA A N 1
ATOM 1711 C CA . ALA A 1 224 ? -1.767 -11.880 -3.383 1.00 95.56 224 ALA A CA 1
ATOM 1712 C C . ALA A 1 224 ? -1.270 -10.782 -4.329 1.00 95.56 224 ALA A C 1
ATOM 1714 O O . ALA A 1 224 ? -0.244 -10.959 -4.988 1.00 95.56 224 ALA A O 1
ATOM 1715 N N . VAL A 1 225 ? -1.943 -9.625 -4.353 1.00 96.25 225 VAL A N 1
ATOM 1716 C CA . VAL A 1 225 ? -1.505 -8.442 -5.110 1.00 96.25 225 VAL A CA 1
ATOM 1717 C C . VAL A 1 225 ? -0.104 -8.009 -4.681 1.00 96.25 225 VAL A C 1
ATOM 1719 O O . VAL A 1 225 ? 0.732 -7.734 -5.542 1.00 96.25 225 VAL A O 1
ATOM 1722 N N . CYS A 1 226 ? 0.191 -7.994 -3.378 1.00 97.62 226 CYS A N 1
ATOM 1723 C CA . CYS A 1 226 ? 1.507 -7.596 -2.882 1.00 97.62 226 CYS A CA 1
ATOM 1724 C C . CYS A 1 226 ? 2.602 -8.597 -3.275 1.00 97.62 226 CYS A C 1
ATOM 1726 O O . CYS A 1 226 ? 3.639 -8.202 -3.814 1.00 97.62 226 CYS A O 1
ATOM 1728 N N . ARG A 1 227 ? 2.358 -9.901 -3.086 1.00 97.62 227 ARG A N 1
ATOM 1729 C CA . ARG A 1 227 ? 3.291 -10.969 -3.485 1.00 97.62 227 ARG A CA 1
ATOM 1730 C C . ARG A 1 227 ? 3.548 -10.971 -4.994 1.00 97.62 227 ARG A C 1
ATOM 1732 O O . ARG A 1 227 ? 4.702 -11.025 -5.420 1.00 97.62 227 ARG A O 1
ATOM 1739 N N . ALA A 1 228 ? 2.496 -10.876 -5.805 1.00 97.62 228 ALA A N 1
ATOM 1740 C CA . ALA A 1 228 ? 2.610 -10.858 -7.261 1.00 97.62 228 ALA A CA 1
ATOM 1741 C C . ALA A 1 228 ? 3.301 -9.586 -7.772 1.00 97.62 228 ALA A C 1
ATOM 1743 O O . ALA A 1 228 ? 4.138 -9.664 -8.669 1.00 97.62 228 ALA A O 1
ATOM 1744 N N . GLY A 1 229 ? 3.002 -8.428 -7.176 1.00 97.81 229 GLY A N 1
ATOM 1745 C CA . GLY A 1 229 ? 3.681 -7.167 -7.469 1.00 97.81 229 GLY A CA 1
ATOM 1746 C C . GLY A 1 229 ? 5.180 -7.244 -7.182 1.00 97.81 229 GLY A C 1
ATOM 1747 O O . GLY A 1 229 ? 5.990 -6.936 -8.055 1.00 97.81 229 GLY A O 1
ATOM 1748 N N . LYS A 1 230 ? 5.567 -7.753 -6.005 1.00 98.44 230 LYS A N 1
ATOM 1749 C CA . LYS A 1 230 ? 6.972 -8.021 -5.661 1.00 98.44 230 LYS A CA 1
ATOM 1750 C C . LYS A 1 230 ? 7.658 -8.904 -6.709 1.00 98.44 230 LYS A C 1
ATOM 1752 O O . LYS A 1 230 ? 8.737 -8.556 -7.185 1.00 98.44 230 LYS A O 1
ATOM 1757 N N . LEU A 1 231 ? 7.043 -10.030 -7.074 1.00 98.25 231 LEU A N 1
ATOM 1758 C CA . LEU A 1 231 ? 7.608 -10.967 -8.051 1.00 98.25 231 LEU A CA 1
ATOM 1759 C C . LEU A 1 231 ? 7.743 -10.338 -9.444 1.00 98.25 231 LEU A C 1
ATOM 1761 O O . LEU A 1 231 ? 8.780 -10.515 -10.079 1.00 98.25 231 LEU A O 1
ATOM 1765 N N . LEU A 1 232 ? 6.758 -9.551 -9.889 1.00 98.06 232 LEU A N 1
ATOM 1766 C CA . LEU A 1 232 ? 6.824 -8.813 -11.153 1.00 98.06 232 LEU A CA 1
ATOM 1767 C C . LEU A 1 232 ? 8.070 -7.919 -11.201 1.00 98.06 232 LEU A C 1
ATOM 1769 O O . LEU A 1 232 ? 8.881 -8.052 -12.114 1.00 98.06 232 LEU A O 1
ATOM 1773 N N . TYR A 1 233 ? 8.271 -7.043 -10.213 1.00 98.25 233 TYR A N 1
ATOM 1774 C CA . TYR A 1 233 ? 9.400 -6.102 -10.252 1.00 98.25 233 TYR A CA 1
ATOM 1775 C C . TYR A 1 233 ? 10.748 -6.740 -9.915 1.00 98.25 233 TYR A C 1
ATOM 1777 O O . TYR A 1 233 ? 11.779 -6.256 -10.381 1.00 98.25 233 TYR A O 1
ATOM 1785 N N . LEU A 1 234 ? 10.768 -7.864 -9.195 1.00 97.81 234 LEU A N 1
ATOM 1786 C CA . LEU A 1 234 ? 11.968 -8.695 -9.112 1.00 97.81 234 LEU A CA 1
ATOM 1787 C C . LEU A 1 234 ? 12.319 -9.280 -10.491 1.00 97.81 234 LEU A C 1
ATOM 1789 O O . LEU A 1 234 ? 13.486 -9.294 -10.879 1.00 97.81 234 LEU A O 1
ATOM 1793 N N . GLY A 1 235 ? 11.308 -9.699 -11.258 1.00 97.00 235 GLY A N 1
ATOM 1794 C CA . GLY A 1 235 ? 11.463 -10.112 -12.650 1.00 97.00 235 GLY A CA 1
ATOM 1795 C C . GLY A 1 235 ? 12.008 -8.992 -13.536 1.00 97.00 235 GLY A C 1
ATOM 1796 O O . GLY A 1 235 ? 12.968 -9.218 -14.270 1.00 97.00 235 GLY A O 1
ATOM 1797 N N . GLU A 1 236 ? 11.478 -7.772 -13.400 1.00 96.25 236 GLU A N 1
ATOM 1798 C CA . GLU A 1 236 ? 12.001 -6.588 -14.096 1.00 96.25 236 GLU A CA 1
ATOM 1799 C C . GLU A 1 236 ? 13.469 -6.315 -13.737 1.00 96.25 236 GLU A C 1
ATOM 1801 O O . GLU A 1 236 ? 14.284 -6.061 -14.623 1.00 96.25 236 GLU A O 1
ATOM 1806 N N . ALA A 1 237 ? 13.851 -6.437 -12.461 1.00 95.12 237 ALA A N 1
ATOM 1807 C CA . ALA A 1 237 ? 15.243 -6.284 -12.040 1.00 95.12 237 ALA A CA 1
ATOM 1808 C C . ALA A 1 237 ? 16.163 -7.308 -12.729 1.00 95.12 237 ALA A C 1
ATOM 1810 O O . ALA A 1 237 ? 17.181 -6.930 -13.312 1.00 95.12 237 ALA A O 1
ATOM 1811 N N . TRP A 1 238 ? 15.782 -8.591 -12.743 1.00 94.19 238 TRP A N 1
ATOM 1812 C CA . TRP A 1 238 ? 16.538 -9.628 -13.452 1.00 94.19 238 TRP A CA 1
ATOM 1813 C C . TRP A 1 238 ? 16.585 -9.400 -14.964 1.00 94.19 238 TRP A C 1
ATOM 1815 O O . TRP A 1 238 ? 17.633 -9.612 -15.577 1.00 94.19 238 TRP A O 1
ATOM 1825 N N . ARG A 1 239 ? 15.487 -8.929 -15.570 1.00 93.88 239 ARG A N 1
ATOM 1826 C CA . ARG A 1 239 ? 15.428 -8.616 -17.003 1.00 93.88 239 ARG A CA 1
ATOM 1827 C C . ARG A 1 239 ? 16.461 -7.561 -17.366 1.00 93.88 239 ARG A C 1
ATOM 1829 O O . ARG A 1 239 ? 17.193 -7.744 -18.336 1.00 93.88 239 ARG A O 1
ATOM 1836 N N . VAL A 1 240 ? 16.543 -6.474 -16.601 1.00 89.69 240 VAL A N 1
ATOM 1837 C CA . VAL A 1 240 ? 17.490 -5.396 -16.906 1.00 89.69 240 VAL A CA 1
ATOM 1838 C C . VAL A 1 240 ? 18.945 -5.828 -16.663 1.00 89.69 240 VAL A C 1
ATOM 1840 O O . VAL A 1 240 ? 19.844 -5.363 -17.362 1.00 89.69 240 VAL A O 1
ATOM 1843 N N . LEU A 1 241 ? 19.191 -6.776 -15.752 1.00 88.81 241 LEU A N 1
ATOM 1844 C CA . LEU A 1 241 ? 20.504 -7.418 -15.588 1.00 88.81 241 LEU A CA 1
ATOM 1845 C C . LEU A 1 241 ? 20.862 -8.404 -16.718 1.00 88.81 241 LEU A C 1
ATOM 1847 O O . LEU A 1 241 ? 21.998 -8.866 -16.780 1.00 88.81 241 LEU A O 1
ATOM 1851 N N . GLY A 1 242 ? 19.922 -8.733 -17.609 1.00 87.31 242 GLY A N 1
ATOM 1852 C CA . GLY A 1 242 ? 20.111 -9.709 -18.687 1.00 87.31 242 GLY A CA 1
ATOM 1853 C C . GLY A 1 242 ? 19.909 -11.170 -18.267 1.00 87.31 242 GLY A C 1
ATOM 1854 O O . GLY A 1 242 ? 20.084 -12.073 -19.082 1.00 87.31 242 GLY A O 1
ATOM 1855 N N . GLU A 1 243 ? 19.491 -11.422 -17.026 1.00 90.81 243 GLU A N 1
ATOM 1856 C CA . GLU A 1 243 ? 19.231 -12.755 -16.469 1.00 90.81 243 GLU A CA 1
ATOM 1857 C C . GLU A 1 243 ? 17.813 -13.234 -16.839 1.00 90.81 243 GLU A C 1
ATOM 1859 O O . GLU A 1 243 ? 16.932 -13.397 -15.989 1.00 90.81 243 GLU A O 1
ATOM 1864 N N . LEU A 1 244 ? 17.569 -13.438 -18.140 1.00 92.62 244 LEU A N 1
ATOM 1865 C CA . LEU A 1 244 ? 16.222 -13.654 -18.697 1.00 92.62 244 LEU A CA 1
ATOM 1866 C C . LEU A 1 244 ? 15.503 -14.879 -18.105 1.00 92.62 244 LEU A C 1
ATOM 1868 O O . LEU A 1 244 ? 14.299 -14.828 -17.862 1.00 92.62 244 LEU A O 1
ATOM 1872 N N . ALA A 1 245 ? 16.236 -15.955 -17.802 1.00 92.38 245 ALA A N 1
ATOM 1873 C CA . ALA A 1 245 ? 15.667 -17.160 -17.197 1.00 92.38 245 ALA A CA 1
ATOM 1874 C C . ALA A 1 245 ? 15.104 -16.895 -15.787 1.00 92.38 245 ALA A C 1
ATOM 1876 O O . ALA A 1 245 ? 14.012 -17.359 -15.454 1.00 92.38 245 ALA A O 1
ATOM 1877 N N . LYS A 1 246 ? 15.815 -16.101 -14.971 1.00 94.44 246 LYS A N 1
ATOM 1878 C CA . LYS A 1 246 ? 15.344 -15.700 -13.635 1.00 94.44 246 LYS A CA 1
ATOM 1879 C C . LYS A 1 246 ? 14.141 -14.769 -13.739 1.00 94.44 246 LYS A C 1
ATOM 1881 O O . LYS A 1 246 ? 13.166 -14.958 -13.014 1.00 94.44 246 LYS A O 1
ATOM 1886 N N . ALA A 1 247 ? 14.176 -13.818 -14.675 1.00 95.81 247 ALA A N 1
ATOM 1887 C CA . ALA A 1 247 ? 13.057 -12.916 -14.933 1.00 95.81 247 ALA A CA 1
ATOM 1888 C C . ALA A 1 247 ? 11.780 -13.687 -15.309 1.00 95.81 247 ALA A C 1
ATOM 1890 O O . ALA A 1 247 ? 10.730 -13.502 -14.694 1.00 95.81 247 ALA A O 1
ATOM 1891 N N . LYS A 1 248 ? 11.900 -14.639 -16.242 1.00 96.25 248 LYS A N 1
ATOM 1892 C CA . LYS A 1 248 ? 10.818 -15.533 -16.671 1.00 96.25 248 LYS A CA 1
ATOM 1893 C C . LYS A 1 248 ? 10.218 -16.323 -15.509 1.00 96.25 248 LYS A C 1
ATOM 1895 O O . LYS A 1 248 ? 8.997 -16.360 -15.369 1.00 96.25 248 LYS A O 1
ATOM 1900 N N . SER A 1 249 ? 11.066 -16.902 -14.655 1.00 97.38 249 SER A N 1
ATOM 1901 C CA . SER A 1 249 ? 10.618 -17.625 -13.460 1.00 97.38 249 SER A CA 1
ATOM 1902 C C . SER A 1 249 ? 9.836 -16.723 -12.502 1.00 97.38 249 SER A C 1
ATOM 1904 O O . SER A 1 249 ? 8.849 -17.170 -11.923 1.00 97.38 249 SER A O 1
ATOM 1906 N N . CYS A 1 250 ? 10.247 -15.461 -12.340 1.00 98.12 250 CYS A N 1
ATOM 1907 C CA . CYS A 1 250 ? 9.546 -14.508 -11.480 1.00 98.12 250 CYS A CA 1
ATOM 1908 C C . CYS A 1 250 ? 8.155 -14.162 -12.029 1.00 98.12 250 CYS A C 1
ATOM 1910 O O . CYS A 1 250 ? 7.182 -14.222 -11.280 1.00 98.12 250 CYS A O 1
ATOM 1912 N N . TYR A 1 251 ? 8.034 -13.872 -13.330 1.00 98.06 251 TYR A N 1
ATOM 1913 C CA . TYR A 1 251 ? 6.737 -13.568 -13.950 1.00 98.06 251 TYR A CA 1
ATOM 1914 C C . TYR A 1 251 ? 5.772 -14.758 -13.892 1.00 98.06 251 TYR A C 1
ATOM 1916 O O . TYR A 1 251 ? 4.591 -14.593 -13.596 1.00 98.06 251 TYR A O 1
ATOM 1924 N N . GLN A 1 252 ? 6.269 -15.977 -14.121 1.00 97.50 252 GLN A N 1
ATOM 1925 C CA . GLN A 1 252 ? 5.463 -17.194 -13.994 1.00 97.50 252 GLN A CA 1
ATOM 1926 C C . GLN A 1 252 ? 4.980 -17.413 -12.557 1.00 97.50 252 GLN A C 1
ATOM 1928 O O . GLN A 1 252 ? 3.806 -17.714 -12.349 1.00 97.50 252 GLN A O 1
ATOM 1933 N N . ALA A 1 253 ? 5.855 -17.212 -11.567 1.00 97.69 253 ALA A N 1
ATOM 1934 C CA . ALA A 1 253 ? 5.478 -17.297 -10.160 1.00 97.69 253 ALA A CA 1
ATOM 1935 C C . ALA A 1 253 ? 4.433 -16.232 -9.780 1.00 97.69 253 ALA A C 1
ATOM 1937 O O . ALA A 1 253 ? 3.474 -16.541 -9.077 1.00 97.69 253 ALA A O 1
ATOM 1938 N N . ALA A 1 254 ? 4.564 -15.000 -10.284 1.00 97.19 254 ALA A N 1
ATOM 1939 C CA . ALA A 1 254 ? 3.580 -13.940 -10.058 1.00 97.19 254 ALA A CA 1
ATOM 1940 C C . ALA A 1 254 ? 2.197 -14.307 -10.623 1.00 97.19 254 ALA A C 1
ATOM 1942 O O . ALA A 1 254 ? 1.181 -14.093 -9.963 1.00 97.19 254 ALA A O 1
ATOM 1943 N N . LEU A 1 255 ? 2.150 -14.895 -11.824 1.00 96.56 255 LEU A N 1
ATOM 1944 C CA . LEU A 1 255 ? 0.903 -15.362 -12.434 1.00 96.56 255 LEU A CA 1
ATOM 1945 C C . LEU A 1 255 ? 0.275 -16.522 -11.660 1.00 96.56 255 LEU A C 1
ATOM 1947 O O . LEU A 1 255 ? -0.940 -16.519 -11.493 1.00 96.56 255 LEU A O 1
ATOM 1951 N N . ALA A 1 256 ? 1.077 -17.468 -11.163 1.00 96.56 256 ALA A N 1
ATOM 1952 C CA . ALA A 1 256 ? 0.583 -18.568 -10.335 1.00 96.56 256 ALA A CA 1
ATOM 1953 C C . ALA A 1 256 ? -0.115 -18.042 -9.068 1.00 96.56 256 ALA A C 1
ATOM 1955 O O . ALA A 1 256 ? -1.262 -18.401 -8.811 1.00 96.56 256 ALA A O 1
ATOM 1956 N N . VAL A 1 257 ? 0.510 -17.088 -8.363 1.00 95.81 257 VAL A N 1
ATOM 1957 C CA . VAL A 1 257 ? -0.094 -16.419 -7.194 1.00 95.81 257 VAL A CA 1
ATOM 1958 C C . VAL A 1 257 ? -1.431 -15.760 -7.551 1.00 95.81 257 VAL A C 1
ATOM 1960 O O . VAL A 1 257 ? -2.404 -15.882 -6.816 1.00 95.81 257 VAL A O 1
ATOM 1963 N N . LEU A 1 258 ? -1.509 -15.077 -8.697 1.00 93.94 258 LEU A N 1
ATOM 1964 C CA . LEU A 1 258 ? -2.742 -14.419 -9.145 1.00 93.94 258 LEU A CA 1
ATOM 1965 C C . LEU A 1 258 ? -3.812 -15.397 -9.658 1.00 93.94 258 LEU A C 1
ATOM 1967 O O . LEU A 1 258 ? -4.950 -14.972 -9.855 1.00 93.94 258 LEU A O 1
ATOM 1971 N N . GLN A 1 259 ? -3.474 -16.653 -9.955 1.00 92.00 259 GLN A N 1
ATOM 1972 C CA . GLN A 1 259 ? -4.422 -17.675 -10.416 1.00 92.00 259 GLN A CA 1
ATOM 1973 C C . GLN A 1 259 ? -5.096 -18.398 -9.249 1.00 92.00 259 GLN A C 1
ATOM 1975 O O . GLN A 1 259 ? -6.296 -18.661 -9.325 1.00 92.00 259 GLN A O 1
ATOM 1980 N N . GLU A 1 260 ? -4.348 -18.682 -8.181 1.00 89.19 260 GLU A N 1
ATOM 1981 C CA . GLU A 1 260 ? -4.843 -19.380 -6.985 1.00 89.19 260 GLU A CA 1
ATOM 1982 C C . GLU A 1 260 ? -5.996 -18.627 -6.297 1.00 89.19 260 GLU A C 1
ATOM 1984 O O . GLU A 1 260 ? -6.928 -19.241 -5.787 1.00 89.19 260 GLU A O 1
ATOM 1989 N N . GLU A 1 261 ? -5.983 -17.297 -6.364 1.00 75.81 261 GLU A N 1
ATOM 1990 C CA . GLU A 1 261 ? -6.878 -16.410 -5.605 1.00 75.81 261 GLU A CA 1
ATOM 1991 C C . GLU A 1 261 ? -8.163 -16.032 -6.376 1.00 75.81 261 GLU A C 1
ATOM 1993 O O . GLU A 1 261 ? -9.035 -15.322 -5.865 1.00 75.81 261 GLU A O 1
ATOM 1998 N N . GLY A 1 262 ? -8.313 -16.500 -7.624 1.00 66.62 262 GLY A N 1
ATOM 1999 C CA . GLY A 1 262 ? -9.475 -16.229 -8.479 1.00 66.62 262 GLY A CA 1
ATOM 2000 C C . GLY A 1 262 ? -9.447 -14.869 -9.211 1.00 66.62 262 GLY A C 1
ATOM 2001 O O . GLY A 1 262 ? -8.401 -14.239 -9.367 1.00 66.62 262 GLY A O 1
ATOM 2002 N N . PRO A 1 263 ? -10.574 -14.407 -9.793 1.00 55.88 263 PRO A N 1
ATOM 2003 C CA . PRO A 1 263 ? -10.650 -13.123 -10.495 1.00 55.88 263 PRO A CA 1
ATOM 2004 C C . PRO A 1 263 ? -10.841 -11.976 -9.489 1.00 55.88 263 PRO A C 1
ATOM 2006 O O . PRO A 1 263 ? -11.928 -11.414 -9.358 1.00 55.88 263 PRO A O 1
ATOM 2009 N N . THR A 1 264 ? -9.785 -11.635 -8.760 1.00 70.38 264 THR A N 1
ATOM 2010 C CA . THR A 1 264 ? -9.861 -10.843 -7.524 1.00 70.38 264 THR A CA 1
ATOM 2011 C C . THR A 1 264 ? -9.135 -9.500 -7.671 1.00 70.38 264 THR A C 1
ATOM 2013 O O . THR A 1 264 ? -7.929 -9.419 -7.883 1.00 70.38 264 THR A O 1
ATOM 2016 N N . SER A 1 265 ? -9.909 -8.415 -7.543 1.00 85.56 265 SER A N 1
ATOM 2017 C CA . SER A 1 265 ? -9.514 -6.992 -7.603 1.00 85.56 265 SER A CA 1
ATOM 2018 C C . SER A 1 265 ? -9.063 -6.430 -8.970 1.00 85.56 265 SER A C 1
ATOM 2020 O O . SER A 1 265 ? -8.5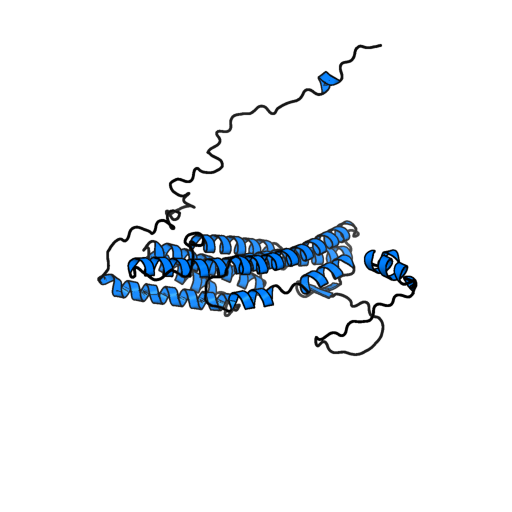28 -7.123 -9.834 1.00 85.56 265 SER A O 1
ATOM 2022 N N . ALA A 1 266 ? -9.278 -5.123 -9.177 1.00 87.94 266 ALA A N 1
ATOM 2023 C CA . ALA A 1 266 ? -8.801 -4.407 -10.367 1.00 87.94 266 ALA A CA 1
ATOM 2024 C C . ALA A 1 266 ? -7.262 -4.358 -10.439 1.00 87.94 266 ALA A C 1
ATOM 2026 O O . ALA A 1 266 ? -6.695 -4.488 -11.522 1.00 87.94 266 ALA A O 1
ATOM 2027 N N . ALA A 1 267 ? -6.594 -4.238 -9.286 1.00 89.31 267 ALA A N 1
ATOM 2028 C CA . ALA A 1 267 ? -5.137 -4.265 -9.184 1.00 89.31 267 ALA A CA 1
ATOM 2029 C C . ALA A 1 267 ? -4.557 -5.630 -9.592 1.00 89.31 267 ALA A C 1
ATOM 2031 O O . ALA A 1 267 ? -3.587 -5.684 -10.345 1.00 89.31 267 ALA A O 1
ATOM 2032 N N . GLY A 1 268 ? -5.188 -6.730 -9.164 1.00 91.88 268 GLY A N 1
ATOM 2033 C CA . GLY A 1 268 ? -4.795 -8.086 -9.555 1.00 91.88 268 GLY A CA 1
ATOM 2034 C C . GLY A 1 268 ? -4.884 -8.316 -11.065 1.00 91.88 268 GLY A C 1
ATOM 2035 O O . GLY A 1 268 ? -3.963 -8.878 -11.654 1.00 91.88 268 GLY A O 1
ATOM 2036 N N . LYS A 1 269 ? -5.943 -7.811 -11.717 1.00 92.38 269 LYS A N 1
ATOM 2037 C CA . LYS A 1 269 ? -6.082 -7.860 -13.186 1.00 92.38 269 LYS A CA 1
ATOM 2038 C C . LYS A 1 269 ? -4.967 -7.090 -13.891 1.00 92.38 269 LYS A C 1
ATOM 2040 O O . LYS A 1 269 ? -4.296 -7.650 -14.745 1.00 92.38 269 LYS A O 1
ATOM 2045 N N . LEU A 1 270 ? -4.713 -5.851 -13.469 1.00 92.06 270 LEU A N 1
ATOM 2046 C CA . LEU A 1 270 ? -3.641 -5.026 -14.030 1.00 92.06 270 LEU A CA 1
ATOM 2047 C C . LEU A 1 270 ? -2.265 -5.704 -13.897 1.00 92.06 270 LEU A C 1
ATOM 2049 O O . LEU A 1 270 ? -1.470 -5.692 -14.834 1.00 92.06 270 LEU A O 1
ATOM 2053 N N . LEU A 1 271 ? -1.972 -6.300 -12.736 1.00 94.62 271 LEU A N 1
ATOM 2054 C CA . LEU A 1 271 ? -0.722 -7.031 -12.526 1.00 94.62 271 LEU A CA 1
ATOM 2055 C C . LEU A 1 271 ? -0.634 -8.287 -13.389 1.00 94.62 271 LEU A C 1
ATOM 2057 O O . LEU A 1 271 ? 0.450 -8.588 -13.888 1.00 94.62 271 LEU A O 1
ATOM 2061 N N . ARG A 1 272 ? -1.743 -9.007 -13.581 1.00 95.12 272 ARG A N 1
ATOM 2062 C CA . ARG A 1 272 ? -1.796 -10.164 -14.479 1.00 95.12 272 ARG A CA 1
ATOM 2063 C C . ARG A 1 272 ? -1.451 -9.746 -15.905 1.00 95.12 272 ARG A C 1
ATOM 2065 O O . ARG A 1 272 ? -0.503 -10.290 -16.464 1.00 95.12 272 ARG A O 1
ATOM 2072 N N . ASP A 1 273 ? -2.123 -8.721 -16.422 1.00 94.50 273 ASP A N 1
ATOM 2073 C CA . ASP A 1 273 ? -1.904 -8.203 -17.776 1.00 94.50 273 ASP A CA 1
ATOM 2074 C C . ASP A 1 273 ? -0.443 -7.760 -17.975 1.00 94.50 273 ASP A C 1
ATOM 2076 O O . ASP A 1 273 ? 0.190 -8.098 -18.976 1.00 94.50 273 ASP A O 1
ATOM 2080 N N . ARG A 1 274 ? 0.139 -7.060 -16.985 1.00 94.88 274 ARG A N 1
ATOM 2081 C CA . ARG A 1 274 ? 1.557 -6.656 -17.007 1.00 94.88 274 ARG A CA 1
ATOM 2082 C C . ARG A 1 274 ? 2.504 -7.860 -17.020 1.00 94.88 274 ARG A C 1
ATOM 2084 O O . ARG A 1 274 ? 3.442 -7.876 -17.809 1.00 94.88 274 ARG A O 1
ATOM 2091 N N . ASN A 1 275 ? 2.269 -8.873 -16.183 1.00 95.75 275 ASN A N 1
ATOM 2092 C CA . ASN A 1 275 ? 3.106 -10.077 -16.155 1.00 95.75 275 ASN A CA 1
ATOM 2093 C C . ASN A 1 275 ? 3.023 -10.868 -17.468 1.00 95.75 275 ASN A C 1
ATOM 2095 O O . ASN A 1 275 ? 4.049 -11.319 -17.977 1.00 95.75 275 ASN A O 1
ATOM 2099 N N . GLU A 1 276 ? 1.824 -11.019 -18.033 1.00 95.88 276 GLU A N 1
ATOM 2100 C CA . GLU A 1 276 ? 1.621 -11.669 -19.331 1.00 95.88 276 GLU A CA 1
ATOM 2101 C C . GLU A 1 276 ? 2.350 -10.911 -20.447 1.00 95.88 276 GLU A C 1
ATOM 2103 O O . GLU A 1 276 ? 3.051 -11.522 -21.258 1.00 95.88 276 GLU A O 1
ATOM 2108 N N . GLN A 1 277 ? 2.267 -9.578 -20.443 1.00 95.69 277 GLN A N 1
ATOM 2109 C CA . GLN A 1 277 ? 2.995 -8.729 -21.381 1.00 95.69 277 GLN A CA 1
ATOM 2110 C C . GLN A 1 277 ? 4.517 -8.889 -21.240 1.00 95.69 277 GLN A C 1
ATOM 2112 O O . GLN A 1 277 ? 5.198 -9.105 -22.246 1.00 95.69 277 GLN A O 1
ATOM 2117 N N . SER A 1 278 ? 5.065 -8.827 -20.021 1.00 94.44 278 SER A N 1
ATOM 2118 C CA . SER A 1 278 ? 6.508 -8.992 -19.791 1.00 94.44 278 SER A CA 1
ATOM 2119 C C . SER A 1 278 ? 6.995 -10.389 -20.198 1.00 94.44 278 SER A C 1
ATOM 2121 O O . SER A 1 278 ? 8.051 -10.522 -20.823 1.00 94.44 278 SER A O 1
ATOM 2123 N N . LEU A 1 279 ? 6.208 -11.438 -19.936 1.00 94.75 279 LEU A N 1
ATOM 2124 C CA . LEU A 1 279 ? 6.522 -12.806 -20.351 1.00 94.75 279 LEU A CA 1
ATOM 2125 C C . LEU A 1 279 ? 6.499 -12.973 -21.880 1.00 94.75 279 LEU A C 1
ATOM 2127 O O . LEU A 1 279 ? 7.367 -13.649 -22.444 1.00 94.75 279 LEU A O 1
ATOM 2131 N N . PHE A 1 280 ? 5.538 -12.342 -22.558 1.00 94.69 280 PHE A N 1
ATOM 2132 C CA . PHE A 1 280 ? 5.465 -12.321 -24.018 1.00 94.69 280 PHE A CA 1
ATOM 2133 C C . PHE A 1 280 ? 6.699 -11.645 -24.628 1.00 94.69 280 PHE A C 1
ATOM 2135 O O . PHE A 1 280 ? 7.342 -12.219 -25.511 1.00 94.69 280 PHE A O 1
ATOM 2142 N N . VAL A 1 281 ? 7.082 -10.471 -24.111 1.00 91.06 281 VAL A N 1
ATOM 2143 C CA . VAL A 1 281 ? 8.281 -9.744 -24.556 1.00 91.06 281 VAL A CA 1
ATOM 2144 C C . VAL A 1 281 ? 9.541 -10.580 -24.337 1.00 91.06 281 VAL A C 1
ATOM 2146 O O . VAL A 1 281 ? 10.331 -10.721 -25.269 1.00 91.06 281 VAL A O 1
ATOM 2149 N N . LEU A 1 282 ? 9.716 -11.195 -23.161 1.00 90.12 282 LEU A N 1
ATOM 2150 C CA . LEU A 1 282 ? 10.865 -12.067 -22.895 1.00 90.12 282 LEU A CA 1
ATOM 2151 C C . LEU A 1 282 ? 10.939 -13.246 -23.864 1.00 90.12 282 LEU A C 1
ATOM 2153 O O . LEU A 1 282 ? 12.011 -13.547 -24.380 1.00 90.12 282 LEU A O 1
ATOM 2157 N N . THR A 1 283 ? 9.810 -13.896 -24.141 1.00 89.88 283 THR A N 1
ATOM 2158 C CA . THR A 1 283 ? 9.771 -15.042 -25.059 1.00 89.88 283 THR A CA 1
ATOM 2159 C C . THR A 1 283 ? 10.155 -14.620 -26.482 1.00 89.88 283 THR A C 1
ATOM 2161 O O . THR A 1 283 ? 10.913 -15.320 -27.154 1.00 89.88 283 THR A O 1
ATOM 2164 N N . ALA A 1 284 ? 9.700 -13.448 -26.935 1.00 88.25 284 ALA A N 1
ATOM 2165 C CA . ALA A 1 284 ? 10.108 -12.881 -28.221 1.00 88.25 284 ALA A CA 1
ATOM 2166 C C . ALA A 1 284 ? 11.605 -12.505 -28.244 1.00 88.25 284 ALA A C 1
ATOM 2168 O O . ALA A 1 284 ? 12.300 -12.739 -29.237 1.00 88.25 284 ALA A O 1
ATOM 2169 N N . MET A 1 285 ? 12.132 -11.964 -27.140 1.00 84.69 285 MET A N 1
ATOM 2170 C CA . MET A 1 285 ? 13.563 -11.689 -26.990 1.00 84.69 285 MET A CA 1
ATOM 2171 C C . MET A 1 285 ? 14.392 -12.976 -27.049 1.00 84.69 285 MET A C 1
ATOM 2173 O O . MET A 1 285 ? 15.362 -13.018 -27.792 1.00 84.69 285 MET A O 1
ATOM 2177 N N . GLU A 1 286 ? 13.999 -14.049 -26.358 1.00 82.56 286 GLU A N 1
ATOM 2178 C CA . GLU A 1 286 ? 14.680 -15.354 -26.412 1.00 82.56 286 GLU A CA 1
ATOM 2179 C C . GLU A 1 286 ? 14.732 -15.918 -27.845 1.00 82.56 286 GLU A C 1
ATOM 2181 O O . GLU A 1 286 ? 15.768 -16.422 -28.278 1.00 82.56 286 GLU A O 1
ATOM 2186 N N . GLN A 1 287 ? 13.648 -15.776 -28.617 1.00 78.62 287 GLN A N 1
ATOM 2187 C CA . GLN A 1 287 ? 13.584 -16.232 -30.013 1.00 78.62 287 GLN A CA 1
ATOM 2188 C C . GLN A 1 287 ? 14.477 -15.414 -30.960 1.00 78.62 287 GLN A C 1
ATOM 2190 O O . GLN A 1 287 ? 14.992 -15.946 -31.943 1.00 78.62 287 GLN A O 1
ATOM 2195 N N . THR A 1 288 ? 14.690 -14.131 -30.663 1.00 73.00 288 THR A N 1
ATOM 2196 C CA . THR A 1 288 ? 15.569 -13.239 -31.443 1.00 73.00 288 THR A CA 1
ATOM 2197 C C . THR A 1 288 ? 17.024 -13.246 -30.946 1.00 73.00 288 THR A C 1
ATOM 2199 O O . THR A 1 288 ? 17.943 -12.927 -31.703 1.00 73.00 288 THR A O 1
ATOM 2202 N N . ALA A 1 289 ? 17.265 -13.682 -29.704 1.00 57.62 289 ALA A N 1
ATOM 2203 C CA . ALA A 1 289 ? 18.567 -13.701 -29.036 1.00 57.62 289 ALA A CA 1
ATOM 2204 C C . ALA A 1 289 ? 19.560 -14.727 -29.602 1.00 57.62 289 ALA A C 1
ATOM 2206 O O . ALA A 1 289 ? 20.754 -14.606 -29.328 1.00 57.62 289 ALA A O 1
ATOM 2207 N N . ALA A 1 290 ? 19.129 -15.641 -30.483 1.00 53.06 290 ALA A N 1
ATOM 2208 C CA . ALA A 1 290 ? 20.052 -16.415 -31.321 1.00 53.06 290 ALA A CA 1
ATOM 2209 C C . ALA A 1 290 ? 21.007 -15.514 -32.146 1.00 53.06 290 ALA A C 1
ATOM 2211 O O . ALA A 1 290 ? 22.042 -15.986 -32.609 1.00 53.06 290 ALA A O 1
ATOM 2212 N N . ALA A 1 291 ? 20.702 -14.214 -32.290 1.00 49.81 291 ALA A N 1
ATOM 2213 C CA . ALA A 1 291 ? 21.527 -13.229 -32.991 1.00 49.81 291 ALA A CA 1
ATOM 2214 C C . ALA A 1 291 ? 22.229 -12.181 -32.093 1.00 49.81 291 ALA A C 1
ATOM 2216 O O . ALA A 1 291 ? 23.008 -11.383 -32.612 1.00 49.81 291 ALA A O 1
ATOM 2217 N N . TYR A 1 292 ? 21.985 -12.136 -30.775 1.00 45.78 292 TYR A N 1
ATOM 2218 C CA . TYR A 1 292 ? 22.371 -10.988 -29.929 1.00 45.78 292 TYR A CA 1
ATOM 2219 C C . TYR A 1 292 ? 22.962 -11.401 -28.567 1.00 45.78 292 TYR A C 1
ATOM 2221 O O . TYR A 1 292 ? 22.489 -11.017 -27.501 1.00 45.78 292 TYR A O 1
ATOM 2229 N N . HIS A 1 293 ? 24.067 -12.148 -28.576 1.00 45.03 293 HIS A N 1
ATOM 2230 C CA . HIS A 1 293 ? 24.973 -12.191 -27.425 1.00 45.03 293 HIS A CA 1
ATOM 2231 C C . HIS A 1 293 ? 26.007 -11.072 -27.542 1.00 45.03 293 HIS A C 1
ATOM 2233 O O . HIS A 1 293 ? 27.103 -11.244 -28.072 1.00 45.03 293 HIS A O 1
ATOM 2239 N N . LYS A 1 294 ? 25.652 -9.895 -27.025 1.00 45.84 294 LYS A N 1
ATOM 2240 C CA . LYS A 1 294 ? 26.637 -8.881 -26.655 1.00 45.84 294 LYS A CA 1
ATOM 2241 C C . LYS A 1 294 ? 26.321 -8.427 -25.237 1.00 45.84 294 LYS A C 1
ATOM 2243 O O . LYS A 1 294 ? 25.320 -7.753 -25.021 1.00 45.84 294 LYS A O 1
ATOM 2248 N N . GLN A 1 295 ? 27.164 -8.848 -24.293 1.00 46.81 295 GLN A N 1
ATOM 2249 C CA . GLN A 1 295 ? 27.197 -8.367 -22.911 1.00 46.81 295 GLN A CA 1
ATOM 2250 C C . GLN A 1 295 ? 27.264 -6.835 -22.923 1.00 46.81 295 GLN A C 1
ATOM 2252 O O . GLN A 1 295 ? 28.328 -6.247 -23.118 1.00 46.81 295 GLN A O 1
ATOM 2257 N N . ALA A 1 296 ? 26.117 -6.184 -22.762 1.00 50.25 296 ALA A N 1
ATOM 2258 C CA . ALA A 1 296 ? 26.082 -4.804 -22.322 1.00 50.25 296 ALA A CA 1
ATOM 2259 C C . ALA A 1 296 ? 26.370 -4.828 -20.819 1.00 50.25 296 ALA A C 1
ATOM 2261 O O . ALA A 1 296 ? 25.772 -5.621 -20.091 1.00 50.25 296 ALA A O 1
ATOM 2262 N N . ALA A 1 297 ? 27.321 -4.013 -20.364 1.00 56.06 297 ALA A N 1
ATOM 2263 C CA . ALA A 1 297 ? 27.575 -3.861 -18.938 1.00 56.06 297 ALA A CA 1
ATOM 2264 C C . ALA A 1 297 ? 26.263 -3.464 -18.231 1.00 56.06 297 ALA A C 1
ATOM 2266 O O . ALA A 1 297 ? 25.519 -2.646 -18.788 1.00 56.06 297 ALA A O 1
ATOM 2267 N N . PRO A 1 298 ? 25.963 -4.028 -17.045 1.00 57.31 298 PRO A N 1
ATOM 2268 C CA . PRO A 1 298 ? 24.745 -3.701 -16.317 1.00 57.31 298 PRO A CA 1
ATOM 2269 C C . PRO A 1 298 ? 24.676 -2.182 -16.115 1.00 57.31 298 PRO A C 1
ATOM 2271 O O . PRO A 1 298 ? 25.695 -1.560 -15.792 1.00 57.31 298 PRO A O 1
ATOM 2274 N N . PRO A 1 299 ? 23.515 -1.548 -16.352 1.00 57.41 299 PRO A N 1
ATOM 2275 C CA . PRO A 1 299 ? 23.419 -0.106 -16.236 1.00 57.41 299 PRO A CA 1
ATOM 2276 C C . PRO A 1 299 ? 23.707 0.309 -14.787 1.00 57.41 299 PRO A C 1
ATOM 2278 O O . PRO A 1 299 ? 23.259 -0.335 -13.840 1.00 57.41 299 PRO A O 1
ATOM 2281 N N . ALA A 1 300 ? 24.462 1.398 -14.612 1.00 52.62 300 ALA A N 1
ATOM 2282 C CA . ALA A 1 300 ? 25.057 1.799 -13.331 1.00 52.62 300 ALA A CA 1
ATOM 2283 C C . ALA A 1 300 ? 24.053 2.058 -12.183 1.00 52.62 300 ALA A C 1
ATOM 2285 O O . ALA A 1 300 ? 24.471 2.222 -11.043 1.00 52.62 300 ALA A O 1
ATOM 2286 N N . TYR A 1 301 ? 22.744 2.077 -12.458 1.00 57.91 301 TYR A N 1
ATOM 2287 C CA . TYR A 1 301 ? 21.686 2.240 -11.455 1.00 57.91 301 TYR A CA 1
ATOM 2288 C C . TYR A 1 301 ? 21.180 0.911 -10.851 1.00 57.91 301 TYR A C 1
ATOM 2290 O O . TYR A 1 301 ? 20.340 0.936 -9.957 1.00 57.91 301 TYR A O 1
ATOM 2298 N N . LEU A 1 302 ? 21.686 -0.244 -11.312 1.00 48.94 302 LEU A N 1
ATOM 2299 C CA . LEU A 1 302 ? 21.318 -1.587 -10.825 1.00 48.94 302 LEU A CA 1
ATOM 2300 C C . LEU A 1 302 ? 22.408 -2.293 -10.011 1.00 48.94 302 LEU A C 1
ATOM 2302 O O . LEU A 1 302 ? 22.328 -3.497 -9.780 1.00 48.94 302 LEU A O 1
ATOM 2306 N N . VAL A 1 303 ? 23.417 -1.559 -9.539 1.00 49.91 303 VAL A N 1
ATOM 2307 C CA . VAL A 1 303 ? 24.570 -2.114 -8.796 1.00 49.91 303 VAL A CA 1
ATOM 2308 C C . VAL A 1 303 ? 24.174 -2.763 -7.447 1.00 49.91 303 VAL A C 1
ATOM 2310 O O . VAL A 1 303 ? 25.016 -3.343 -6.774 1.00 49.91 303 VAL A O 1
ATOM 2313 N N . GLU A 1 304 ? 22.895 -2.748 -7.061 1.00 50.38 304 GLU A N 1
ATOM 2314 C CA . GLU A 1 304 ? 22.395 -3.297 -5.788 1.00 50.38 304 GLU A CA 1
ATOM 2315 C C . GLU A 1 304 ? 21.995 -4.788 -5.825 1.00 50.38 304 GLU A C 1
ATOM 2317 O O . GLU A 1 304 ? 21.683 -5.366 -4.783 1.00 50.38 304 GLU A O 1
ATOM 2322 N N . ALA A 1 305 ? 21.992 -5.440 -6.993 1.00 43.47 305 ALA A N 1
ATOM 2323 C CA . ALA A 1 305 ? 21.514 -6.818 -7.136 1.00 43.47 305 ALA A CA 1
ATOM 2324 C C . ALA A 1 305 ? 22.657 -7.828 -7.339 1.00 43.47 305 ALA A C 1
ATOM 2326 O O . ALA A 1 305 ? 22.888 -8.318 -8.445 1.00 43.47 305 ALA A O 1
ATOM 2327 N N . THR A 1 306 ? 23.349 -8.195 -6.258 1.00 42.38 306 THR A N 1
ATOM 2328 C CA . THR A 1 306 ? 24.191 -9.403 -6.227 1.00 42.38 306 THR A CA 1
ATOM 2329 C C . THR A 1 306 ? 23.535 -10.497 -5.387 1.00 42.38 306 THR A C 1
ATOM 2331 O O . THR A 1 306 ? 23.526 -10.429 -4.165 1.00 42.38 306 THR A O 1
ATOM 2334 N N . ALA A 1 307 ? 23.001 -11.484 -6.108 1.00 50.41 307 ALA A N 1
ATOM 2335 C CA . ALA A 1 307 ? 22.661 -12.882 -5.803 1.00 50.41 307 ALA A CA 1
ATOM 2336 C C . ALA A 1 307 ? 22.056 -13.332 -4.454 1.00 50.41 307 ALA A C 1
ATOM 2338 O O . ALA A 1 307 ? 21.248 -14.253 -4.526 1.00 50.41 307 ALA A O 1
ATOM 2339 N N . GLU A 1 308 ? 22.363 -12.773 -3.281 1.00 48.38 308 GLU A N 1
ATOM 2340 C CA . GLU A 1 308 ? 21.905 -13.381 -2.010 1.00 48.38 308 GLU A CA 1
ATOM 2341 C C . GLU A 1 308 ? 21.376 -12.432 -0.932 1.00 48.38 308 GLU A C 1
ATOM 2343 O O . GLU A 1 308 ? 20.547 -12.861 -0.148 1.00 48.38 308 GLU A O 1
ATOM 2348 N N . GLU A 1 309 ? 21.711 -11.149 -0.906 1.00 49.66 309 GLU A N 1
ATOM 2349 C CA . GLU A 1 309 ? 21.146 -10.201 0.064 1.00 49.66 309 GLU A CA 1
ATOM 2350 C C . GLU A 1 309 ? 21.432 -8.786 -0.440 1.00 49.66 309 GLU A C 1
ATOM 2352 O O . GLU A 1 309 ? 22.377 -8.584 -1.202 1.00 49.66 309 GLU A O 1
ATOM 2357 N N . VAL A 1 310 ? 20.596 -7.822 -0.041 1.00 50.47 310 VAL A N 1
ATOM 2358 C CA . VAL A 1 310 ? 20.675 -6.392 -0.385 1.00 50.47 310 VAL A CA 1
ATOM 2359 C C . VAL A 1 310 ? 22.135 -5.912 -0.436 1.00 50.47 310 VAL A C 1
ATOM 2361 O O . VAL A 1 310 ? 22.772 -5.671 0.593 1.00 50.47 310 VAL A O 1
ATOM 2364 N N . GLY A 1 311 ? 22.674 -5.788 -1.651 1.00 39.19 311 GLY A N 1
ATOM 2365 C CA . GLY A 1 311 ? 24.038 -5.346 -1.888 1.00 39.19 311 GLY A CA 1
ATOM 2366 C C . GLY A 1 311 ? 24.107 -3.836 -1.734 1.00 39.19 311 GLY A C 1
ATOM 2367 O O . GLY A 1 311 ? 23.550 -3.096 -2.542 1.00 39.19 311 GLY A O 1
ATOM 2368 N N . VAL A 1 312 ? 24.777 -3.371 -0.680 1.00 43.38 312 VAL A N 1
ATOM 2369 C CA . VAL A 1 312 ? 25.098 -1.952 -0.488 1.00 43.38 312 VAL A CA 1
ATOM 2370 C C . VAL A 1 312 ? 25.957 -1.492 -1.667 1.00 43.38 312 VAL A C 1
ATOM 2372 O O . VAL A 1 312 ? 26.957 -2.135 -1.989 1.00 43.38 312 VAL A O 1
ATOM 2375 N N . ALA A 1 313 ? 25.555 -0.391 -2.308 1.00 43.88 313 ALA A N 1
ATOM 2376 C CA . ALA A 1 313 ? 26.243 0.188 -3.453 1.00 43.88 313 ALA A CA 1
ATOM 2377 C C . ALA A 1 313 ? 27.760 0.278 -3.224 1.00 43.88 313 ALA A C 1
ATOM 2379 O O . ALA A 1 313 ? 28.222 0.754 -2.182 1.00 43.88 313 ALA A O 1
ATOM 2380 N N . ALA A 1 314 ? 28.544 -0.129 -4.225 1.00 44.25 314 ALA A N 1
ATOM 2381 C CA . ALA A 1 314 ? 29.974 0.142 -4.246 1.00 44.25 314 ALA A CA 1
ATOM 2382 C C . ALA A 1 314 ? 30.162 1.665 -4.115 1.00 44.25 314 ALA A C 1
ATOM 2384 O O . ALA A 1 314 ? 29.746 2.406 -5.004 1.00 44.25 314 ALA A O 1
ATOM 2385 N N . ASN A 1 315 ? 30.743 2.110 -2.993 1.00 48.78 315 ASN A N 1
ATOM 2386 C CA . ASN A 1 315 ? 30.954 3.502 -2.539 1.00 48.78 315 ASN A CA 1
ATOM 2387 C C . ASN A 1 315 ? 29.947 4.089 -1.529 1.00 48.78 315 ASN A C 1
ATOM 2389 O O . ASN A 1 315 ? 30.125 5.236 -1.119 1.00 48.78 315 ASN A O 1
ATOM 2393 N N . VAL A 1 316 ? 28.951 3.338 -1.055 1.00 47.84 316 VAL A N 1
ATOM 2394 C CA . VAL A 1 316 ? 28.161 3.747 0.118 1.00 47.84 316 VAL A CA 1
ATOM 2395 C C . VAL A 1 316 ? 28.774 3.092 1.353 1.00 47.84 316 VAL A C 1
ATOM 2397 O O . VAL A 1 316 ? 28.691 1.880 1.536 1.00 47.84 316 VAL A O 1
ATOM 2400 N N . MET A 1 317 ? 29.429 3.888 2.204 1.00 51.66 317 MET A N 1
ATOM 2401 C CA . MET A 1 317 ? 29.792 3.426 3.546 1.00 51.66 317 MET A CA 1
ATOM 2402 C C . MET A 1 317 ? 28.508 3.002 4.265 1.00 51.66 317 MET A C 1
ATOM 2404 O O . MET A 1 317 ? 27.562 3.788 4.332 1.00 51.66 317 MET A O 1
ATOM 2408 N N . ARG A 1 318 ? 28.469 1.769 4.792 1.00 50.53 318 ARG A N 1
ATOM 2409 C CA . ARG A 1 318 ? 27.382 1.322 5.674 1.00 50.53 318 ARG A CA 1
ATOM 2410 C C . ARG A 1 318 ? 27.230 2.353 6.790 1.00 50.53 318 ARG A C 1
ATOM 2412 O O . ARG A 1 318 ? 28.216 2.691 7.442 1.00 50.53 318 ARG A O 1
ATOM 2419 N N . PHE A 1 319 ? 26.017 2.888 6.950 1.00 50.19 319 PHE A N 1
ATOM 2420 C CA . PHE A 1 319 ? 25.659 3.704 8.101 1.00 50.19 319 PHE A CA 1
ATOM 2421 C C . PHE A 1 319 ? 24.635 2.930 8.947 1.00 50.19 319 PHE A C 1
ATOM 2423 O O . PHE A 1 319 ? 23.596 2.533 8.420 1.00 50.19 319 PHE A O 1
ATOM 2430 N N . PRO A 1 320 ? 24.918 2.700 10.233 1.00 55.78 320 PRO A N 1
ATOM 2431 C CA . PRO A 1 320 ? 26.138 3.125 10.890 1.00 55.78 320 PRO A CA 1
ATOM 2432 C C . PRO A 1 320 ? 27.356 2.317 10.399 1.00 55.78 320 PRO A C 1
ATOM 2434 O O . PRO A 1 320 ? 27.180 1.178 9.962 1.00 55.78 320 PRO A O 1
ATOM 2437 N N . PRO A 1 321 ? 28.573 2.895 10.422 1.00 62.53 321 PRO A N 1
ATOM 2438 C CA . PRO A 1 321 ? 29.793 2.117 10.211 1.00 62.53 321 PRO A CA 1
ATOM 2439 C C . PRO A 1 321 ? 29.803 0.941 11.190 1.00 62.53 321 PRO A C 1
ATOM 2441 O O . PRO A 1 321 ? 29.132 1.021 12.221 1.00 62.53 321 PRO A O 1
ATOM 2444 N N . ASP A 1 322 ? 30.548 -0.128 10.892 1.00 67.06 322 ASP A N 1
ATOM 2445 C CA . ASP A 1 322 ? 30.745 -1.241 11.826 1.00 67.06 322 ASP A CA 1
ATOM 2446 C C . ASP A 1 322 ? 31.307 -0.688 13.145 1.00 67.06 322 ASP A C 1
ATOM 2448 O O . ASP A 1 322 ? 32.514 -0.510 13.327 1.00 67.06 322 ASP A O 1
ATOM 2452 N N . PHE A 1 323 ? 30.409 -0.342 14.064 1.00 64.00 323 PHE A N 1
ATOM 2453 C CA . PHE A 1 323 ? 30.761 0.112 15.385 1.00 64.00 323 PHE A CA 1
ATOM 2454 C C . PHE A 1 323 ? 31.256 -1.128 16.106 1.00 64.00 323 PHE A C 1
ATOM 2456 O O . PHE A 1 323 ? 30.475 -1.964 16.560 1.00 64.00 323 PHE A O 1
ATOM 2463 N N . GLN A 1 324 ? 32.575 -1.253 16.229 1.00 67.69 324 GLN A N 1
ATOM 2464 C CA . GLN A 1 324 ? 33.123 -2.055 17.307 1.00 67.69 324 GLN A CA 1
ATOM 2465 C C . GLN A 1 324 ? 32.487 -1.527 18.591 1.00 67.69 324 GLN A C 1
ATOM 2467 O O . GLN A 1 324 ? 32.575 -0.329 18.870 1.00 67.69 324 GLN A O 1
ATOM 2472 N N . ALA A 1 325 ? 31.803 -2.397 19.335 1.00 59.28 325 ALA A N 1
ATOM 2473 C CA . ALA A 1 325 ? 31.272 -2.050 20.640 1.00 59.28 325 ALA A CA 1
ATOM 2474 C C . ALA A 1 325 ? 32.458 -1.677 21.537 1.00 59.28 325 ALA A C 1
ATOM 2476 O O . ALA A 1 325 ? 33.091 -2.533 22.151 1.00 59.28 325 ALA A O 1
ATOM 2477 N N . VAL A 1 326 ? 32.802 -0.392 21.567 1.00 65.25 326 VAL A N 1
ATOM 2478 C CA . VAL A 1 326 ? 33.716 0.152 22.558 1.00 65.25 326 VAL A CA 1
ATOM 2479 C C . VAL A 1 326 ? 32.915 0.139 23.854 1.00 65.25 326 VAL A C 1
ATOM 2481 O O . VAL A 1 326 ? 31.854 0.768 23.896 1.00 65.25 326 VAL A O 1
ATOM 2484 N N . PRO A 1 327 ? 33.350 -0.584 24.899 1.00 61.47 327 PRO A N 1
ATOM 2485 C CA . PRO A 1 327 ? 32.688 -0.540 26.190 1.00 61.47 327 PRO A CA 1
ATOM 2486 C C . PRO A 1 327 ? 32.804 0.880 26.752 1.00 61.47 327 PRO A C 1
ATOM 2488 O O . PRO A 1 327 ? 33.770 1.234 27.425 1.00 61.47 327 PRO A O 1
ATOM 2491 N N . PHE A 1 328 ? 31.816 1.718 26.453 1.00 58.62 328 PHE A N 1
ATOM 2492 C CA . PHE A 1 328 ? 31.641 2.997 27.110 1.00 58.62 328 PHE A CA 1
ATOM 2493 C C . PHE A 1 328 ? 31.041 2.714 28.478 1.00 58.62 328 PHE A C 1
ATOM 2495 O O . PHE A 1 328 ? 29.907 2.250 28.598 1.00 58.62 328 PHE A O 1
ATOM 2502 N N . LYS A 1 329 ? 31.818 2.987 29.529 1.00 73.00 329 LYS A N 1
ATOM 2503 C CA . LYS A 1 329 ? 31.246 3.129 30.866 1.00 73.00 329 LYS A CA 1
ATOM 2504 C C . LYS A 1 329 ? 30.175 4.224 30.771 1.00 73.00 329 LYS A C 1
ATOM 2506 O O . LYS A 1 329 ? 30.504 5.307 30.279 1.00 73.00 329 LYS A O 1
ATOM 2511 N N . PRO A 1 330 ? 28.925 3.966 31.193 1.00 73.62 330 PRO A N 1
ATOM 2512 C CA . PRO A 1 330 ? 27.911 5.006 31.254 1.00 73.62 330 PRO A CA 1
ATOM 2513 C C . PRO A 1 330 ? 28.466 6.194 32.035 1.00 73.62 330 PRO A C 1
ATOM 2515 O O . PRO A 1 330 ? 29.193 6.006 33.015 1.00 73.62 330 PRO A O 1
ATOM 2518 N N . VAL A 1 331 ? 28.145 7.410 31.605 1.00 75.19 331 VAL A N 1
ATOM 2519 C CA . VAL A 1 331 ? 28.463 8.601 32.391 1.00 75.19 331 VAL A CA 1
ATOM 2520 C C . VAL A 1 331 ? 27.603 8.544 33.651 1.00 75.19 331 VAL A C 1
ATOM 2522 O O . VAL A 1 331 ? 26.411 8.837 33.614 1.00 75.19 331 VAL A O 1
ATOM 2525 N N . PHE A 1 332 ? 28.199 8.108 34.757 1.00 73.88 332 PHE A N 1
ATOM 2526 C CA . PHE A 1 332 ? 27.592 8.193 36.077 1.00 73.88 332 PHE A CA 1
ATOM 2527 C C . PHE A 1 332 ? 27.911 9.565 36.658 1.00 73.88 332 PHE A C 1
ATOM 2529 O O . PHE A 1 332 ? 29.075 9.913 36.850 1.00 73.88 332 PHE A O 1
ATOM 2536 N N . VAL A 1 333 ? 26.868 10.345 36.919 1.00 80.62 333 VAL A N 1
ATOM 2537 C CA . VAL A 1 333 ? 26.971 11.583 37.689 1.00 80.62 333 VAL A CA 1
ATOM 2538 C C . VAL A 1 333 ? 26.699 11.224 39.145 1.00 80.62 333 VAL A C 1
ATOM 2540 O O . VAL A 1 333 ? 25.628 10.707 39.460 1.00 80.62 333 VAL A O 1
ATOM 2543 N N . ASP A 1 334 ? 27.669 11.464 40.025 1.00 85.38 334 ASP A N 1
ATOM 2544 C CA . ASP A 1 334 ? 27.503 11.261 41.465 1.00 85.38 334 ASP A CA 1
ATOM 2545 C C . ASP A 1 334 ? 26.723 12.430 42.080 1.00 85.38 334 ASP A C 1
ATOM 2547 O O . ASP A 1 334 ? 27.290 13.423 42.539 1.00 85.38 334 ASP A O 1
ATOM 2551 N N . ILE A 1 335 ? 25.397 12.305 42.070 1.00 86.38 335 ILE A N 1
ATOM 2552 C CA . ILE A 1 335 ? 24.478 13.302 42.635 1.00 86.38 335 ILE A CA 1
ATOM 2553 C C . ILE A 1 335 ? 24.519 13.280 44.177 1.00 86.38 335 ILE A C 1
ATOM 2555 O O . ILE A 1 335 ? 24.063 14.220 44.817 1.00 86.38 335 ILE A O 1
ATOM 2559 N N . ALA A 1 336 ? 25.078 12.247 44.818 1.00 83.81 336 ALA A N 1
ATOM 2560 C CA . ALA A 1 336 ? 25.188 12.232 46.278 1.00 83.81 336 ALA A CA 1
ATOM 2561 C C . ALA A 1 336 ? 26.234 13.244 46.770 1.00 83.81 336 ALA A C 1
ATOM 2563 O O . ALA A 1 336 ? 26.050 13.859 47.819 1.00 83.81 336 ALA A O 1
ATOM 2564 N N . SER A 1 337 ? 27.284 13.484 45.978 1.00 80.94 337 SER A N 1
ATOM 2565 C CA . SER A 1 337 ? 28.320 14.474 46.295 1.00 80.94 337 SER A CA 1
ATOM 2566 C C . SER A 1 337 ? 27.795 15.913 46.404 1.00 80.94 337 SER A C 1
ATOM 2568 O O . SER A 1 337 ? 28.345 16.704 47.166 1.00 80.94 337 SER A O 1
ATOM 2570 N N . THR A 1 338 ? 26.697 16.250 45.714 1.00 83.12 338 THR A N 1
ATOM 2571 C CA . THR A 1 338 ? 26.058 17.575 45.809 1.00 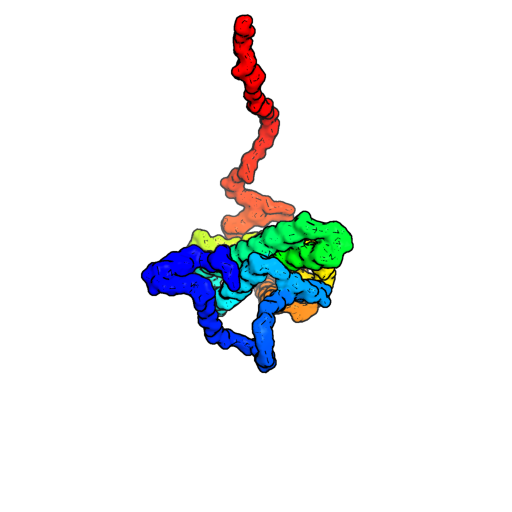83.12 338 THR A CA 1
ATOM 2572 C C . THR A 1 338 ? 25.275 17.814 47.101 1.00 83.12 338 THR A C 1
ATOM 2574 O O . THR A 1 338 ? 24.853 18.941 47.327 1.00 83.12 338 THR A O 1
ATOM 2577 N N . PHE A 1 339 ? 25.079 16.795 47.945 1.00 81.88 339 PHE A N 1
ATOM 2578 C CA . PHE A 1 339 ? 24.308 16.901 49.193 1.00 81.88 339 PHE A CA 1
ATOM 2579 C C . PHE A 1 339 ? 25.162 16.739 50.460 1.00 81.88 339 PHE A C 1
ATOM 2581 O O . PHE A 1 339 ? 24.621 16.531 51.546 1.00 81.88 339 PHE A O 1
ATOM 2588 N N . ILE A 1 340 ? 26.492 16.803 50.343 1.00 84.38 340 ILE A N 1
ATOM 2589 C CA . ILE A 1 340 ? 27.386 16.812 51.506 1.00 84.38 340 ILE A CA 1
ATOM 2590 C C . ILE A 1 340 ? 27.544 18.260 51.978 1.00 84.38 340 ILE A C 1
ATOM 2592 O O . ILE A 1 340 ? 28.402 18.986 51.481 1.00 84.38 340 ILE A O 1
ATOM 2596 N N . ASP A 1 341 ? 26.730 18.647 52.957 1.00 84.12 341 ASP A N 1
ATOM 2597 C CA . ASP A 1 341 ? 26.888 19.888 53.717 1.00 84.12 341 ASP A CA 1
ATOM 2598 C C . ASP A 1 341 ? 27.495 19.609 55.101 1.00 84.12 341 ASP A C 1
ATOM 2600 O O . ASP A 1 341 ? 27.419 18.495 55.631 1.00 84.12 341 ASP A O 1
ATOM 2604 N N . TYR A 1 342 ? 28.123 20.626 55.697 1.00 77.56 342 TYR A N 1
ATOM 2605 C CA . TYR A 1 342 ? 28.595 20.539 57.079 1.00 77.56 342 TYR A CA 1
ATOM 2606 C C . TYR A 1 342 ? 27.401 20.525 58.048 1.00 77.56 342 TYR A C 1
ATOM 2608 O O . TYR A 1 342 ? 26.445 21.270 57.829 1.00 77.56 342 TYR A O 1
ATOM 2616 N N . PRO A 1 343 ? 27.439 19.709 59.117 1.00 74.50 343 PRO A N 1
ATOM 2617 C CA . PRO A 1 343 ? 26.424 19.765 60.163 1.00 74.50 343 PRO A CA 1
ATOM 2618 C C . PRO A 1 343 ? 26.465 21.127 60.870 1.00 74.50 343 PRO A C 1
ATOM 2620 O O . PRO A 1 343 ? 27.552 21.678 61.062 1.00 74.50 343 PRO A O 1
ATOM 2623 N N . GLU A 1 344 ? 25.286 21.643 61.233 1.00 61.50 344 GLU A N 1
ATOM 2624 C CA . GLU A 1 344 ? 25.134 22.886 62.010 1.00 61.50 344 GLU A CA 1
ATOM 2625 C C . GLU A 1 344 ? 25.826 22.838 63.378 1.00 61.50 344 GLU A C 1
ATOM 2627 O O . GLU A 1 344 ? 25.767 21.778 64.052 1.00 61.50 344 GLU A O 1
#

Sequence (344 aa):
MKVGELDDRVVYCMQRLGEDAKAYTPAALPHHAVVSEEAGEAQTTRTVLQWNGRELAVANIKVKDALREARSVPVHSVEAKVLEGSGAVTVGQMNKVLDLMDRRVNYYNDALAHARQDLRGAAEGTAQQTQLQLLVHFFLFQVAAETLSRNLFLAEVHSRRFHATEAALQSSAAAKGRKGDILPSLYASPLEVVRLYEAANESVGEMELLPGVTGRADVEAHAAVCRAGKLLYLGEAWRVLGELAKAKSCYQAALAVLQEEGPTSAAGKLLRDRNEQSLFVLTAMEQTAAAYHKQAAPPAYLVEATAEEVGVAANVMRFPPDFQAVPFKPVFVDIASTFIDYPE

Radius of gyration: 28.26 Å; chains: 1; bounding box: 74×60×95 Å

Secondary structure (DSSP, 8-state):
--GGGS-HHHHHHHHHHT--TTS--PPPPPP-S-------S------EEEETTEEEE---HHHHHHHHHHHHS-HHHHHHHHHSSSSPPPHHHHHHHHHHHHHHHHHHHHHHHHHHHHHHHSPTT-HHHHHHHHHHHHHHHHHHHHHHHHHHHHHHHHHHHHHHHHHHHHHHTT-TT---SS-GGG---HHHHHHHHHHHHHHHHHHHTSTTTTT-HHHHHHHHHHHHHHHHHHHHHHHHTT-HHHHHHHHHHHHHHHHHT-S--HHHHHHHHHHHHHHHHHHHHHHHGGG----PPPPTT-TT--TTS----TT---SS--------------TTGGG-PPP-

InterPro domains:
  IPR026258 Signal recognition particle subunit SRP68 [PF16969] (31-265)
  IPR026258 Signal recognition particle subunit SRP68 [PTHR12860] (3-343)